Protein AF-A0A7C1E222-F1 (afdb_monomer)

Mean predicted aligned error: 3.86 Å

Secondary structure (DSSP, 8-state):
--HHHHHHHHHHHHHHHHHHTTTTTTPSS----HHHHHHHHHHHHHHHHHH--HHHHHHHHHHHHHHHHHHTB--TTSS--SBTT---HHHHHHSTTTT------SBPPPPTTSPP-TTGGGTB-SEEHHHHHHHHHHHHHHHHHH--HHHHHHHHHHHHHHHHHHEE--TTT---EE-SEE-TTSSSEEE--

Nearest PDB structures (foldseek):
  5gy3-assembly1_A  TM=5.941E-01  e=2.742E-01  Klebsiella pneumoniae
  8wbv-assembly1_A  TM=4.069E-01  e=5.780E-02  Caldicellulosiruptor saccharolyticus DSM 8903
  5noa-assembly1_A  TM=3.032E-01  e=1.126E-01  Bacteroides thetaiotaomicron
  3ren-assembly2_B  TM=6.033E-01  e=2.680E+00  Clostridium perfringens
  3ren-assembly1_A  TM=6.053E-01  e=2.833E+00  Clostridium perfringens

Radius of gyration: 17.74 Å; Cα contacts (8 Å, |Δi|>4): 299; chains: 1; bounding box: 41×38×53 Å

Solvent-accessible surface area (backbone atoms only — not comparable to full-atom values): 10367 Å² total; per-residue (Å²): 131,65,69,64,62,52,50,52,53,52,50,53,54,56,49,50,51,27,46,79,27,20,63,47,71,75,42,98,78,50,66,52,39,43,58,63,49,24,52,48,34,47,50,26,49,53,48,20,74,74,68,69,45,61,68,33,44,54,50,30,5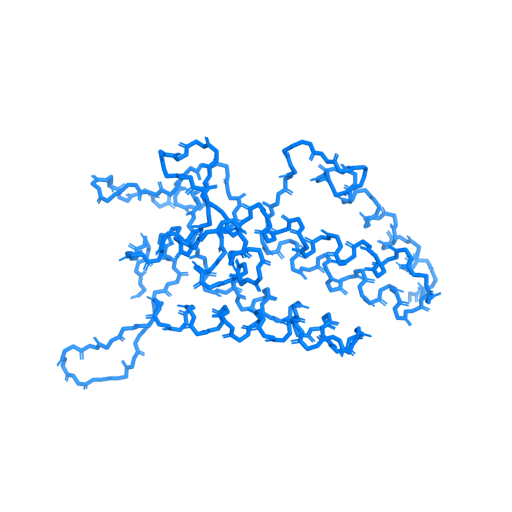3,51,47,51,52,51,44,36,69,52,30,16,27,45,54,96,89,45,98,56,74,57,29,43,57,74,40,53,76,71,56,22,71,76,46,38,23,55,31,29,52,35,40,54,45,88,39,67,52,84,55,92,89,52,80,91,46,82,77,57,55,79,48,28,30,14,25,42,54,72,40,51,54,46,36,30,50,33,28,43,52,48,17,68,74,71,68,43,65,65,36,40,49,43,22,51,37,28,49,52,37,46,52,65,56,36,44,47,73,50,93,86,73,60,75,73,46,57,42,54,28,27,34,57,70,46,83,46,74,74,41,83,114

Foldseek 3Di:
DDPVVVLVVLVVVLVVVCVVQCLVVNDPQGQDFLQVLLVSLVSLLVSCVVPVPCVSLVSSVSSVLVQLVAFQWDHPPDPDGDGLLPDDPVVCSLQSDLQHTKRRAPAEAADPPHDDDPVCNVRYMFDFLVSLLSQLVSLVSSCVSVVDCSSNVNSVSNVVNSCVLFWDDDPVDDDIDGAGGAGSRSPGHRGGD

Sequence (193 aa):
MDTDATTACSRDIMREFAALTGLEPPGT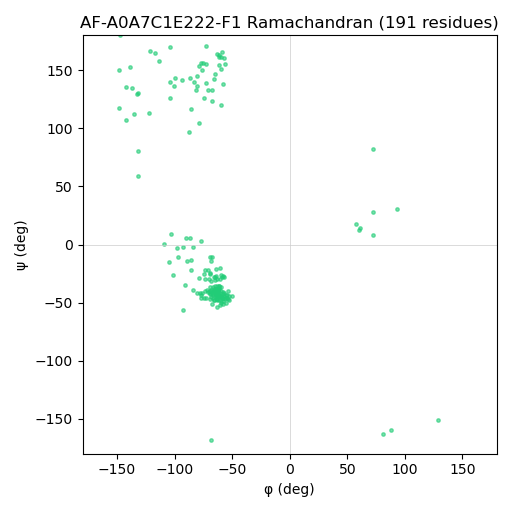RPNRYLWTDAFAVGTYLALFRRTNDRSLLDRALRLVDQVHRTLGRHRDDDPRDGWISGLSEREGALHPTLGGLRIGKRMNERGADEPPDAHEEWNRDGQYYHYLTKWMHALARVAAVTRDPVYLRWAMELAKAAHAAFTYALPSGGGKRMCWKMSIDLSRPLVPS

Structure (mmCIF, N/CA/C/O backbone):
data_AF-A0A7C1E222-F1
#
_entry.id   AF-A0A7C1E222-F1
#
loop_
_atom_site.group_PDB
_atom_site.id
_atom_site.type_symbol
_atom_site.label_atom_id
_atom_site.label_alt_id
_atom_site.label_comp_id
_atom_site.label_asym_id
_atom_site.label_entity_id
_atom_site.label_seq_id
_atom_site.pdbx_PDB_ins_code
_atom_site.Cartn_x
_atom_site.Cartn_y
_atom_site.Cartn_z
_atom_site.occupancy
_atom_site.B_iso_or_equiv
_atom_site.auth_seq_id
_atom_site.auth_comp_id
_atom_site.auth_asym_id
_atom_site.auth_atom_id
_atom_site.pdbx_PDB_model_num
ATOM 1 N N . MET A 1 1 ? 5.950 6.331 32.362 1.00 58.94 1 MET A N 1
ATOM 2 C CA . MET A 1 1 ? 5.152 7.130 31.408 1.00 58.94 1 MET A CA 1
ATOM 3 C C . MET A 1 1 ? 3.698 6.793 31.632 1.00 58.94 1 MET A C 1
ATOM 5 O O . MET A 1 1 ? 3.391 5.615 31.765 1.00 58.94 1 MET A O 1
ATOM 9 N N . ASP A 1 2 ? 2.845 7.805 31.718 1.00 79.12 2 ASP A N 1
ATOM 10 C CA . ASP A 1 2 ? 1.403 7.616 31.836 1.00 79.12 2 ASP A CA 1
ATOM 11 C C . ASP A 1 2 ? 0.838 7.027 30.526 1.00 79.12 2 ASP A C 1
ATOM 13 O O . ASP A 1 2 ? 1.073 7.543 29.424 1.00 79.12 2 ASP A O 1
ATOM 17 N N . THR A 1 3 ? 0.161 5.884 30.647 1.00 77.56 3 THR A N 1
ATOM 18 C CA . THR A 1 3 ? -0.371 5.118 29.509 1.00 77.56 3 THR A CA 1
ATOM 19 C C . THR A 1 3 ? -1.534 5.855 28.846 1.00 77.56 3 THR A C 1
ATOM 21 O O . THR A 1 3 ? -1.696 5.764 27.622 1.00 77.56 3 THR A O 1
ATOM 24 N N . ASP A 1 4 ? -2.283 6.642 29.618 1.00 83.44 4 ASP A N 1
ATOM 25 C CA . ASP A 1 4 ? -3.438 7.388 29.127 1.00 83.44 4 ASP A CA 1
ATOM 26 C C . ASP A 1 4 ? -2.992 8.632 28.357 1.00 83.44 4 ASP A C 1
ATOM 28 O O . ASP A 1 4 ? -3.409 8.823 27.211 1.00 83.44 4 ASP A O 1
ATOM 32 N N . ALA A 1 5 ? -2.033 9.393 28.896 1.00 88.25 5 ALA A N 1
ATOM 33 C CA . ALA A 1 5 ? -1.414 10.520 28.191 1.00 88.25 5 ALA A CA 1
ATOM 34 C C . ALA A 1 5 ? -0.782 10.102 26.847 1.00 88.25 5 ALA A C 1
ATOM 36 O O . ALA A 1 5 ? -0.952 10.771 25.825 1.00 88.25 5 ALA A O 1
ATOM 37 N N . THR A 1 6 ? -0.097 8.952 26.818 1.00 91.75 6 THR A N 1
ATOM 38 C CA . THR A 1 6 ? 0.512 8.410 25.588 1.00 91.75 6 THR A CA 1
ATOM 39 C C . THR A 1 6 ? -0.549 8.022 24.553 1.00 91.75 6 THR A C 1
ATOM 41 O O . THR A 1 6 ? -0.377 8.251 23.351 1.00 91.75 6 THR A O 1
ATOM 44 N N . THR A 1 7 ? -1.659 7.440 25.015 1.00 93.25 7 THR A N 1
ATOM 45 C CA . THR A 1 7 ? -2.780 7.038 24.157 1.00 93.25 7 THR A CA 1
ATOM 46 C C . THR A 1 7 ? -3.487 8.259 23.570 1.00 93.25 7 THR A C 1
ATOM 48 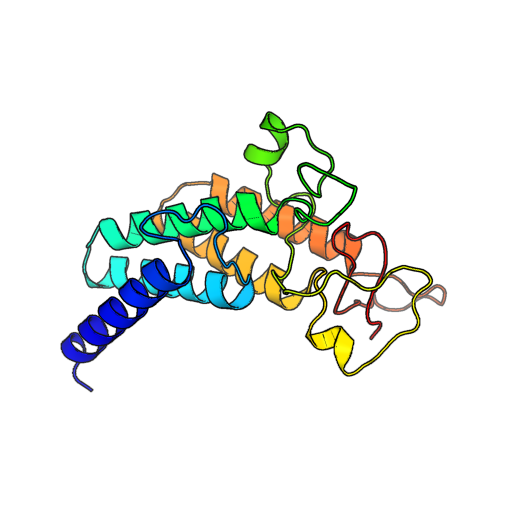O O . THR A 1 7 ? -3.769 8.265 22.372 1.00 93.25 7 THR A O 1
ATOM 51 N N . ALA A 1 8 ? -3.710 9.308 24.365 1.00 93.56 8 ALA A N 1
ATOM 52 C CA . ALA A 1 8 ? -4.282 10.570 23.898 1.00 93.56 8 ALA A CA 1
ATOM 53 C C . ALA A 1 8 ? -3.404 11.234 22.823 1.00 93.56 8 ALA A C 1
ATOM 55 O O . ALA A 1 8 ? -3.872 11.458 21.708 1.00 93.56 8 ALA A O 1
ATOM 56 N N . CYS A 1 9 ? -2.109 11.416 23.101 1.00 96.12 9 CYS A N 1
ATOM 57 C CA . CYS A 1 9 ? -1.161 11.996 22.145 1.00 96.12 9 CYS A CA 1
ATOM 58 C C . CYS A 1 9 ? -1.105 11.203 20.826 1.00 96.12 9 CYS A C 1
ATOM 60 O O . CYS A 1 9 ? -1.189 11.770 19.737 1.00 96.12 9 CYS A O 1
ATOM 62 N N . SER A 1 10 ? -1.067 9.868 20.904 1.00 96.38 10 SER A N 1
ATOM 63 C CA . SER A 1 10 ? -1.090 9.012 19.711 1.00 96.38 10 SER A CA 1
ATOM 64 C C . SER A 1 10 ? -2.375 9.182 18.891 1.00 96.38 10 SER A C 1
ATOM 66 O O . SER A 1 10 ? -2.327 9.157 17.663 1.00 96.38 10 SER A O 1
ATOM 68 N N . ARG A 1 11 ? -3.535 9.363 19.538 1.00 96.69 11 ARG A N 1
ATOM 69 C CA . ARG A 1 11 ? -4.803 9.620 18.835 1.00 96.69 11 ARG A CA 1
ATOM 70 C C . ARG A 1 11 ? -4.788 10.958 18.108 1.00 96.69 11 ARG A C 1
ATOM 72 O O . ARG A 1 11 ? -5.301 11.016 16.992 1.00 96.69 11 ARG A O 1
ATOM 79 N N . ASP A 1 12 ? -4.218 11.995 18.714 1.00 97.06 12 ASP A N 1
ATOM 80 C CA . ASP A 1 12 ? -4.117 13.319 18.096 1.00 97.06 12 ASP A CA 1
ATOM 81 C C . ASP A 1 12 ? -3.209 13.285 16.863 1.00 97.06 12 ASP A C 1
ATOM 83 O O . ASP A 1 12 ? -3.653 13.669 15.780 1.00 97.06 12 ASP A O 1
ATOM 87 N N . ILE A 1 13 ? -2.021 12.679 16.975 1.00 98.19 13 ILE A N 1
ATOM 88 C CA . ILE A 1 13 ? -1.111 12.466 15.835 1.00 98.19 13 ILE A CA 1
ATOM 89 C C . ILE A 1 13 ? -1.819 11.700 14.713 1.00 98.19 13 ILE A C 1
ATOM 91 O O . ILE A 1 13 ? -1.744 12.074 13.544 1.00 98.19 13 ILE A O 1
ATOM 95 N N . MET A 1 14 ? -2.544 10.630 15.046 1.00 98.44 14 MET A N 1
ATOM 96 C CA . MET A 1 14 ? -3.240 9.826 14.040 1.00 98.44 14 MET A CA 1
ATOM 97 C C . MET A 1 14 ? -4.484 10.518 13.458 1.00 98.44 14 MET A C 1
ATOM 99 O O . MET A 1 14 ? -4.915 10.161 12.358 1.00 98.44 14 MET A O 1
ATOM 103 N N . ARG A 1 15 ? -5.075 11.497 14.154 1.00 97.75 15 ARG A N 1
ATOM 104 C CA . ARG A 1 15 ? -6.126 12.370 13.608 1.00 97.75 15 ARG A CA 1
ATOM 105 C C . ARG A 1 15 ? -5.526 13.360 12.612 1.00 97.75 15 ARG A C 1
ATOM 107 O O . ARG A 1 15 ? -6.062 13.509 11.519 1.00 97.75 15 ARG A O 1
ATOM 114 N N . GLU A 1 16 ? -4.407 13.986 12.960 1.00 98.00 16 GLU A N 1
ATOM 115 C CA . GLU A 1 16 ? -3.687 14.904 12.072 1.00 98.00 16 GLU A CA 1
ATOM 116 C C . GLU A 1 16 ? -3.147 14.191 10.834 1.00 98.00 16 GLU A C 1
ATOM 118 O O . GLU A 1 16 ? -3.335 14.678 9.723 1.00 98.00 16 GLU A O 1
ATOM 123 N N . PHE A 1 17 ? -2.577 12.993 10.994 1.00 98.44 17 PHE A N 1
ATOM 124 C CA . PHE A 1 17 ? -2.182 12.139 9.874 1.00 98.44 17 PHE A CA 1
ATOM 125 C C . PHE A 1 17 ? -3.349 11.908 8.907 1.00 98.44 17 PHE A C 1
ATOM 127 O O . PHE A 1 17 ? -3.176 12.051 7.694 1.00 98.44 17 PHE A O 1
ATOM 134 N N . ALA A 1 18 ? -4.540 11.582 9.423 1.00 98.25 18 ALA A N 1
ATOM 135 C CA . ALA A 1 18 ? -5.706 11.336 8.580 1.00 98.25 18 ALA A CA 1
ATOM 136 C C . ALA A 1 18 ? -6.102 12.579 7.769 1.00 98.25 18 ALA A C 1
ATOM 138 O O . ALA A 1 18 ? -6.367 12.466 6.571 1.00 98.25 18 ALA A O 1
ATOM 139 N N . ALA A 1 19 ? -6.083 13.752 8.407 1.00 97.62 19 ALA A N 1
ATOM 140 C CA . ALA A 1 19 ? -6.412 15.022 7.770 1.00 97.62 19 ALA A CA 1
ATOM 141 C C . ALA A 1 19 ? -5.364 15.431 6.722 1.00 97.62 19 ALA A C 1
ATOM 143 O O . ALA A 1 19 ? -5.702 15.681 5.568 1.00 97.62 19 ALA A O 1
ATOM 144 N N . LEU A 1 20 ? -4.079 15.435 7.092 1.00 97.50 20 LEU A N 1
ATOM 145 C CA . LEU A 1 20 ? -2.978 15.895 6.238 1.00 97.50 20 LEU A CA 1
ATOM 146 C C . LEU A 1 20 ? -2.765 15.025 4.998 1.00 97.50 20 LEU A C 1
ATOM 148 O O . LEU A 1 20 ? -2.258 15.498 3.983 1.00 97.50 20 LEU A O 1
ATOM 152 N N . THR A 1 21 ? -3.123 13.746 5.077 1.00 97.75 21 THR A N 1
ATOM 153 C CA . THR A 1 21 ? -2.921 12.802 3.973 1.00 97.75 21 THR A CA 1
ATOM 154 C C . THR A 1 21 ? -4.178 12.592 3.123 1.00 97.75 21 THR A C 1
ATOM 156 O O . THR A 1 21 ? -4.123 11.887 2.115 1.00 97.75 21 THR A O 1
ATOM 159 N N . GLY A 1 22 ? -5.305 13.214 3.487 1.00 97.69 22 GLY A N 1
ATOM 160 C CA . GLY A 1 22 ? -6.577 13.063 2.776 1.00 97.69 22 GLY A CA 1
ATOM 161 C C . GLY A 1 22 ? -7.241 11.700 2.991 1.00 97.69 22 GLY A C 1
ATOM 162 O O . GLY A 1 22 ? -7.946 11.210 2.107 1.00 97.69 22 GLY A O 1
ATOM 163 N N . LEU A 1 23 ? -6.993 11.056 4.135 1.00 97.81 23 LEU A N 1
ATOM 164 C CA . LEU A 1 23 ? -7.737 9.867 4.558 1.00 97.81 23 LEU A CA 1
ATOM 165 C C . LEU A 1 23 ? -9.118 10.258 5.104 1.00 97.81 23 LEU A C 1
ATOM 167 O O . LEU A 1 23 ? -10.111 9.596 4.804 1.00 97.81 23 LEU A O 1
ATOM 171 N N . GLU A 1 24 ? -9.181 11.318 5.917 1.00 95.56 24 GLU A N 1
ATOM 172 C CA . GLU A 1 24 ? -10.427 11.821 6.497 1.00 95.56 24 GLU A CA 1
ATOM 173 C C . GLU A 1 24 ? -10.384 13.354 6.705 1.00 95.56 24 GLU A C 1
ATOM 175 O O . GLU A 1 24 ? -9.567 13.821 7.501 1.00 95.56 24 GLU A O 1
ATOM 180 N N . PRO A 1 25 ? -11.265 14.133 6.040 1.00 93.88 25 PRO A N 1
ATOM 181 C CA . PRO A 1 25 ? -12.176 13.690 4.980 1.00 93.88 25 PRO A CA 1
ATOM 182 C C . PRO A 1 25 ? -11.403 13.138 3.761 1.00 93.88 25 PRO A C 1
ATOM 184 O O . PRO A 1 25 ? -10.242 13.503 3.564 1.00 93.88 25 PRO A O 1
ATOM 187 N N . PRO A 1 26 ? -12.009 12.249 2.948 1.00 90.00 26 PRO A N 1
ATOM 188 C CA . PRO A 1 26 ? -11.349 11.707 1.763 1.00 90.00 26 PRO A CA 1
ATOM 189 C C . PRO A 1 26 ? -10.956 12.817 0.780 1.00 90.00 26 PRO A C 1
ATOM 191 O O . PRO A 1 26 ? -11.809 13.558 0.292 1.00 90.00 26 PRO A O 1
ATOM 194 N N . GLY A 1 27 ? -9.660 12.932 0.492 1.00 88.50 27 GLY A N 1
ATOM 195 C CA . GLY A 1 27 ? -9.140 13.855 -0.515 1.00 88.50 27 GLY A CA 1
ATOM 196 C C . GLY A 1 27 ? -9.319 13.315 -1.936 1.00 88.50 27 GLY A C 1
ATOM 197 O O . GLY A 1 27 ? -9.331 12.104 -2.147 1.00 88.50 27 GLY A O 1
ATOM 198 N N . THR A 1 28 ? -9.398 14.207 -2.927 1.00 85.31 28 THR A N 1
ATOM 199 C CA . THR A 1 28 ? -9.465 13.832 -4.355 1.00 85.31 28 THR A CA 1
ATOM 200 C C . THR A 1 28 ? -8.160 13.220 -4.866 1.00 85.31 28 THR A C 1
ATOM 202 O O . THR A 1 28 ? -8.184 12.356 -5.735 1.00 85.31 28 THR A O 1
ATOM 205 N N . ARG A 1 29 ? -7.022 13.649 -4.307 1.00 88.25 29 ARG A N 1
ATOM 206 C CA . ARG A 1 29 ? -5.679 13.108 -4.560 1.00 88.25 29 ARG A CA 1
ATOM 207 C C . ARG A 1 29 ? -4.974 12.852 -3.224 1.00 88.25 29 ARG A C 1
ATOM 209 O O . ARG A 1 29 ? -4.228 13.717 -2.759 1.00 88.25 29 ARG A O 1
ATOM 216 N N . PRO A 1 30 ? -5.260 11.727 -2.546 1.00 94.44 30 PRO A N 1
ATOM 217 C CA . PRO A 1 30 ? -4.675 11.441 -1.243 1.00 94.44 30 PRO A CA 1
ATOM 218 C C . PRO A 1 30 ? -3.163 11.226 -1.350 1.00 94.44 30 PRO A C 1
ATOM 220 O O . PRO A 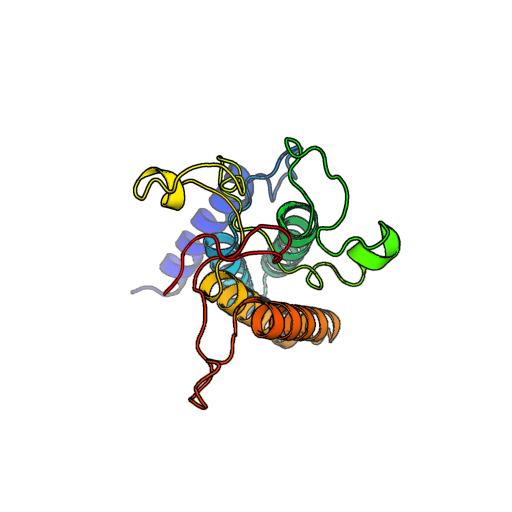1 30 ? -2.667 10.613 -2.295 1.00 94.44 30 PRO A O 1
ATOM 223 N N . ASN A 1 31 ? -2.423 11.702 -0.350 1.00 95.75 31 ASN A N 1
ATOM 224 C CA . ASN A 1 31 ? -0.977 11.521 -0.287 1.00 95.75 31 ASN A CA 1
ATOM 225 C C . ASN A 1 31 ? -0.659 10.191 0.403 1.00 95.75 31 ASN A C 1
ATOM 227 O O . ASN A 1 31 ? -0.658 10.113 1.633 1.00 95.75 31 ASN A O 1
ATOM 231 N N . ARG A 1 32 ? -0.422 9.148 -0.396 1.00 98.00 32 ARG A N 1
ATOM 232 C CA . ARG A 1 32 ? -0.078 7.805 0.080 1.00 98.00 32 ARG A CA 1
ATOM 233 C C . ARG A 1 32 ? 1.418 7.553 -0.029 1.00 98.00 32 ARG A C 1
ATOM 235 O O . ARG A 1 32 ? 2.031 7.851 -1.0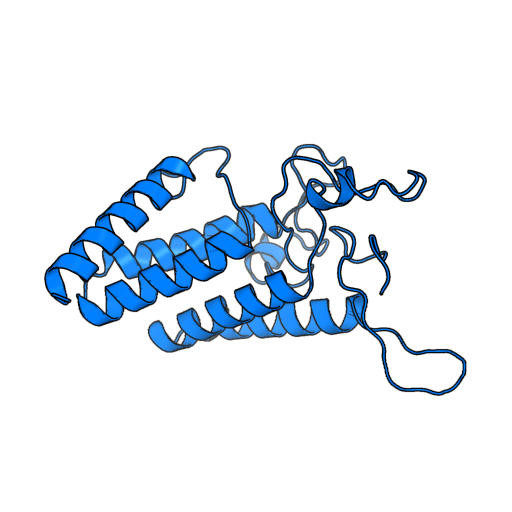49 1.00 98.00 32 ARG A O 1
ATOM 242 N N . TYR A 1 33 ? 1.981 6.958 1.014 1.00 98.31 33 TYR A N 1
ATOM 243 C CA . TYR A 1 33 ? 3.376 6.547 1.075 1.00 98.31 33 TYR A CA 1
ATOM 244 C C . TYR A 1 33 ? 3.466 5.219 1.820 1.00 98.31 33 TYR A C 1
ATOM 246 O O . TYR A 1 33 ? 3.322 5.172 3.046 1.00 98.31 33 TYR A O 1
ATOM 254 N N . LEU A 1 34 ? 3.729 4.139 1.078 1.00 98.69 34 LEU A N 1
ATOM 255 C CA . LEU A 1 34 ? 3.451 2.766 1.514 1.00 98.69 34 LEU A CA 1
ATOM 256 C C . LEU A 1 34 ? 4.065 2.411 2.877 1.00 98.69 34 LEU A C 1
ATOM 258 O O . LEU A 1 34 ? 3.431 1.754 3.701 1.00 98.69 34 LEU A O 1
ATOM 262 N N . TRP A 1 35 ? 5.295 2.866 3.134 1.00 98.25 35 TRP A N 1
ATOM 263 C CA . TRP A 1 35 ? 5.977 2.628 4.406 1.00 98.25 35 TRP A CA 1
ATOM 264 C C . TRP A 1 35 ? 5.250 3.281 5.578 1.00 98.25 35 TRP A C 1
ATOM 266 O O . TRP A 1 35 ? 4.904 2.600 6.542 1.00 98.25 35 TRP A O 1
ATOM 276 N N . THR A 1 36 ? 4.981 4.584 5.483 1.00 98.25 36 THR A N 1
ATOM 277 C CA . THR A 1 36 ? 4.289 5.347 6.529 1.00 98.25 36 THR A CA 1
ATOM 278 C C . THR A 1 36 ? 2.875 4.815 6.733 1.00 98.25 36 THR A C 1
ATOM 280 O O . THR A 1 36 ? 2.460 4.612 7.874 1.00 98.25 36 THR A O 1
ATOM 283 N N . ASP A 1 37 ? 2.172 4.497 5.645 1.00 98.81 37 ASP A N 1
ATOM 284 C CA . ASP A 1 37 ? 0.820 3.945 5.698 1.00 98.81 37 ASP A CA 1
ATOM 285 C C . ASP A 1 37 ? 0.784 2.589 6.417 1.00 98.81 37 ASP A C 1
ATOM 287 O O . ASP A 1 37 ? -0.113 2.333 7.221 1.00 98.81 37 ASP A O 1
ATOM 291 N N . ALA A 1 38 ? 1.786 1.728 6.207 1.00 98.88 38 ALA A N 1
ATOM 292 C CA . ALA A 1 38 ? 1.868 0.442 6.895 1.00 98.88 38 ALA A CA 1
ATOM 293 C C . ALA A 1 38 ? 2.002 0.601 8.421 1.00 98.88 38 ALA A C 1
ATOM 295 O O . ALA A 1 38 ? 1.401 -0.159 9.189 1.00 98.88 38 ALA A O 1
ATOM 296 N N . PHE A 1 39 ? 2.782 1.588 8.880 1.00 98.75 39 PHE A N 1
ATOM 297 C CA . PHE A 1 39 ? 2.863 1.920 10.305 1.00 98.75 39 PHE A CA 1
ATOM 298 C C . PHE A 1 39 ? 1.561 2.534 10.813 1.00 98.75 39 PHE A C 1
ATOM 300 O O . PHE A 1 39 ? 1.091 2.128 11.873 1.00 98.75 39 PHE A O 1
ATOM 307 N N . ALA A 1 40 ? 0.945 3.438 10.051 1.00 98.81 40 ALA A N 1
ATOM 308 C CA . ALA A 1 40 ? -0.328 4.061 10.399 1.00 98.81 40 ALA A CA 1
ATOM 309 C C . ALA A 1 40 ? -1.446 3.026 10.614 1.00 98.81 40 ALA A C 1
ATOM 311 O O . ALA A 1 40 ? -2.128 3.078 11.639 1.00 98.81 40 ALA A O 1
ATOM 312 N N . VAL A 1 41 ? -1.583 2.032 9.724 1.00 98.94 41 VAL A N 1
ATOM 313 C CA . VAL A 1 41 ? -2.510 0.898 9.911 1.00 98.94 41 VAL A CA 1
ATOM 314 C C . VAL A 1 41 ? -2.229 0.187 11.236 1.00 98.94 41 VAL A C 1
ATOM 316 O O . VAL A 1 41 ? -3.138 -0.013 12.041 1.00 98.94 41 VAL A O 1
ATOM 319 N N . GLY A 1 42 ? -0.965 -0.159 11.501 1.00 98.69 42 GLY A N 1
ATOM 320 C CA . GLY A 1 42 ? -0.568 -0.804 12.754 1.00 98.69 42 GLY A CA 1
ATOM 321 C C . GLY A 1 42 ? -0.931 0.021 13.994 1.00 98.69 42 GLY A C 1
ATOM 322 O O . GLY A 1 42 ? -1.453 -0.533 14.965 1.00 98.69 42 GLY A O 1
ATOM 323 N N . THR A 1 43 ? -0.709 1.335 13.947 1.00 98.69 43 THR A N 1
ATOM 324 C CA . THR A 1 43 ? -1.022 2.265 15.038 1.00 98.69 43 THR A CA 1
ATOM 325 C C . THR A 1 43 ? -2.525 2.374 15.274 1.00 98.69 43 THR A C 1
ATOM 327 O O . THR A 1 43 ? -2.960 2.252 16.419 1.00 98.69 43 THR A O 1
ATOM 330 N N . TYR A 1 44 ? -3.340 2.516 14.225 1.00 98.81 44 TYR A N 1
ATOM 331 C CA . TYR A 1 44 ? -4.800 2.526 14.361 1.00 98.81 44 TYR A CA 1
ATOM 332 C C . TYR A 1 44 ? -5.328 1.236 14.998 1.00 98.81 44 TYR A C 1
ATOM 334 O O . TYR A 1 44 ? -6.119 1.296 15.939 1.00 98.81 44 TYR A O 1
ATOM 342 N N . LEU A 1 45 ? -4.848 0.070 14.550 1.00 98.75 45 LEU A N 1
ATOM 343 C CA . LEU A 1 45 ? -5.238 -1.219 15.129 1.00 98.75 45 LEU A CA 1
ATOM 344 C C . LEU A 1 45 ? -4.805 -1.351 16.597 1.00 98.75 45 LEU A C 1
ATOM 346 O O . LEU A 1 45 ? -5.537 -1.913 17.412 1.00 98.75 45 LEU A O 1
ATOM 350 N N . ALA A 1 46 ? -3.617 -0.853 16.947 1.00 98.00 46 ALA A N 1
ATOM 351 C CA . ALA A 1 46 ? -3.128 -0.869 18.321 1.00 98.00 46 ALA A CA 1
ATOM 352 C C . ALA A 1 46 ? -3.966 0.038 19.234 1.00 98.00 46 ALA A C 1
ATOM 354 O O . ALA A 1 46 ? -4.324 -0.382 20.334 1.00 98.00 46 ALA A O 1
ATOM 355 N N . LEU A 1 47 ? -4.316 1.242 18.771 1.00 98.12 47 LEU A N 1
ATOM 356 C CA . LEU A 1 47 ? -5.192 2.154 19.503 1.00 98.12 47 LEU A CA 1
ATOM 357 C C . LEU A 1 47 ? -6.598 1.560 19.654 1.00 98.12 47 LEU A C 1
ATOM 359 O O . LEU A 1 47 ? -7.105 1.532 20.770 1.00 98.12 47 LEU A O 1
ATOM 363 N N . PHE A 1 48 ? -7.173 0.987 18.589 1.00 98.38 48 PHE A N 1
ATOM 364 C CA . PHE A 1 48 ? -8.466 0.295 18.648 1.00 98.38 48 PHE A CA 1
ATOM 365 C C . PHE A 1 48 ? -8.474 -0.795 19.726 1.00 98.38 48 PHE A C 1
ATOM 367 O O . PHE A 1 48 ? -9.387 -0.853 20.541 1.00 98.38 48 PHE A O 1
ATOM 374 N N . ARG A 1 49 ? -7.431 -1.629 19.793 1.00 96.75 49 ARG A N 1
ATOM 375 C CA . ARG A 1 49 ? -7.332 -2.680 20.819 1.00 96.75 49 ARG A CA 1
ATOM 376 C C . ARG A 1 49 ? -7.235 -2.146 22.248 1.00 96.75 49 ARG A C 1
ATOM 378 O O . ARG A 1 49 ? -7.592 -2.873 23.167 1.00 96.75 49 ARG A O 1
ATOM 385 N N . ARG A 1 50 ? -6.708 -0.934 22.440 1.00 95.94 50 ARG A N 1
ATOM 386 C CA . ARG A 1 50 ? -6.567 -0.305 23.762 1.00 95.94 50 ARG A CA 1
ATOM 387 C C . ARG A 1 50 ? -7.841 0.400 24.208 1.00 95.94 50 ARG A C 1
ATOM 389 O O . ARG A 1 50 ? -8.169 0.349 25.383 1.00 95.94 50 ARG A O 1
ATOM 396 N N . THR A 1 51 ? -8.535 1.065 23.288 1.00 95.94 51 THR A N 1
ATOM 397 C CA . THR A 1 51 ? -9.669 1.943 23.615 1.00 95.94 51 THR A CA 1
ATOM 398 C C . THR A 1 51 ? -11.028 1.339 23.280 1.00 95.94 51 THR A C 1
ATOM 400 O O . THR A 1 51 ? -12.045 1.863 23.719 1.00 95.94 51 THR A O 1
ATOM 403 N N . ASN A 1 52 ? -11.058 0.276 22.472 1.00 96.25 52 ASN A N 1
ATOM 404 C CA . ASN A 1 52 ? -12.257 -0.295 21.854 1.00 96.25 52 ASN A CA 1
ATOM 405 C C . ASN A 1 52 ? -13.057 0.704 20.985 1.00 96.25 52 ASN A C 1
ATOM 407 O O . ASN A 1 52 ? -14.217 0.466 20.653 1.00 96.25 52 ASN A O 1
ATOM 411 N N . ASP A 1 53 ? -12.437 1.820 20.586 1.00 97.38 53 ASP A N 1
ATOM 412 C CA . ASP A 1 53 ? -13.058 2.849 19.749 1.00 97.38 53 ASP A CA 1
ATOM 413 C C . ASP A 1 53 ? -13.062 2.405 18.279 1.00 97.38 53 ASP A C 1
ATOM 415 O O . ASP A 1 53 ? -12.036 2.425 17.591 1.00 97.38 53 ASP A O 1
ATOM 419 N N . ARG A 1 54 ? -14.239 1.988 17.801 1.00 97.81 54 ARG A N 1
ATOM 420 C CA . ARG A 1 54 ? -14.451 1.450 16.448 1.00 97.81 54 ARG A CA 1
ATOM 421 C C . ARG A 1 54 ? -14.040 2.410 15.332 1.00 97.81 54 ARG A C 1
ATOM 423 O O . ARG A 1 54 ? -13.591 1.931 14.296 1.00 97.81 54 ARG A O 1
ATOM 430 N N . SER A 1 55 ? -14.076 3.725 15.559 1.00 97.62 55 SER A N 1
ATOM 431 C CA . SER A 1 55 ? -13.659 4.706 14.547 1.00 97.62 55 SER A CA 1
ATOM 432 C C . SER A 1 55 ? -12.193 4.534 14.124 1.00 97.62 55 SER A C 1
ATOM 434 O O . SER A 1 55 ? -11.831 4.797 12.977 1.00 97.62 55 SER A O 1
ATOM 436 N N . LEU A 1 56 ? -11.339 4.035 15.024 1.00 98.50 56 LEU A N 1
ATOM 437 C CA . LEU A 1 56 ? -9.935 3.743 14.731 1.00 98.50 56 LEU A CA 1
ATOM 438 C C . LEU A 1 56 ? -9.790 2.518 13.827 1.00 98.50 56 LEU A C 1
ATOM 440 O O . LEU A 1 56 ? -8.951 2.522 12.928 1.00 98.50 56 LEU A O 1
ATOM 444 N N . LEU A 1 57 ? -10.614 1.487 14.039 1.00 98.69 57 LEU A N 1
ATOM 445 C CA . LEU A 1 57 ? -10.652 0.338 13.140 1.00 98.69 57 LEU A CA 1
ATOM 446 C C . LEU A 1 57 ? -11.118 0.781 11.753 1.00 98.69 57 LEU A C 1
ATOM 448 O O . LEU A 1 57 ? -10.437 0.491 10.774 1.00 98.69 57 LEU A O 1
ATOM 452 N N . ASP A 1 58 ? -12.202 1.552 11.674 1.00 98.50 58 ASP A N 1
ATOM 453 C CA . ASP A 1 58 ? -12.738 2.045 10.402 1.00 98.50 58 ASP A CA 1
ATOM 454 C C . ASP A 1 58 ? -11.700 2.870 9.630 1.00 98.50 58 ASP A C 1
ATOM 456 O O . ASP A 1 58 ? -11.542 2.692 8.423 1.00 98.50 58 ASP A O 1
ATOM 460 N N . ARG A 1 59 ? -10.923 3.719 10.318 1.00 98.62 59 ARG A N 1
ATOM 461 C CA . ARG A 1 59 ? -9.799 4.455 9.714 1.00 98.62 59 ARG A CA 1
ATOM 462 C C . ARG A 1 59 ? -8.710 3.533 9.176 1.00 98.62 59 ARG A C 1
ATOM 464 O O . ARG A 1 59 ? -8.215 3.780 8.080 1.00 98.62 59 ARG A O 1
ATOM 471 N N . ALA A 1 60 ? -8.356 2.469 9.900 1.00 98.81 60 ALA A N 1
ATOM 472 C CA . ALA A 1 60 ? -7.391 1.485 9.410 1.00 98.81 60 ALA A CA 1
ATOM 473 C C . ALA A 1 60 ? -7.882 0.815 8.118 1.00 98.81 60 ALA A C 1
ATOM 475 O O . ALA A 1 60 ? -7.115 0.692 7.165 1.00 98.81 60 ALA A O 1
ATOM 476 N N . LEU A 1 61 ? -9.159 0.419 8.065 1.00 98.88 61 LEU A N 1
ATOM 477 C CA . LEU A 1 61 ? -9.734 -0.248 6.893 1.00 98.88 61 LEU A CA 1
ATOM 478 C C . LEU A 1 61 ? -9.855 0.704 5.697 1.00 98.88 61 LEU A C 1
ATOM 480 O O . LEU A 1 61 ? -9.494 0.327 4.583 1.00 98.88 61 LEU A O 1
ATOM 484 N N . ARG A 1 62 ? -10.275 1.956 5.925 1.00 98.62 62 ARG A N 1
ATOM 485 C CA . ARG A 1 62 ? -10.283 2.999 4.885 1.00 98.62 62 ARG A CA 1
ATOM 486 C C . ARG A 1 62 ? -8.881 3.290 4.359 1.00 98.62 62 ARG A C 1
ATOM 488 O O . ARG A 1 62 ? -8.723 3.495 3.162 1.00 98.62 62 ARG A O 1
ATOM 495 N N . LEU A 1 63 ? -7.866 3.293 5.226 1.00 98.88 63 LEU A N 1
ATOM 496 C CA . LEU A 1 63 ? -6.484 3.504 4.800 1.00 98.88 63 LEU A CA 1
ATOM 497 C C . LEU A 1 63 ? -5.992 2.356 3.918 1.00 98.88 63 LEU A C 1
ATOM 499 O O . LEU A 1 63 ? -5.338 2.617 2.915 1.00 98.88 63 LEU A O 1
ATOM 503 N N . VAL A 1 64 ? -6.335 1.106 4.246 1.00 98.88 64 VAL A N 1
ATOM 504 C CA . VAL A 1 64 ? -6.024 -0.048 3.387 1.00 98.88 64 VAL A CA 1
ATOM 505 C C . VAL A 1 64 ? -6.672 0.102 2.010 1.00 98.88 64 VAL A C 1
ATOM 507 O O . VAL A 1 64 ? -5.967 0.015 1.008 1.00 98.88 64 VAL A O 1
ATOM 510 N N . ASP A 1 65 ? -7.974 0.396 1.960 1.00 98.56 65 ASP A N 1
ATOM 511 C CA . ASP A 1 65 ? -8.708 0.601 0.703 1.00 98.56 65 ASP A CA 1
ATOM 512 C C . ASP A 1 65 ? -8.119 1.756 -0.127 1.00 98.56 65 ASP A C 1
ATOM 514 O O . ASP A 1 65 ? -7.873 1.607 -1.325 1.00 98.56 65 ASP A O 1
ATOM 518 N N . GLN A 1 66 ? -7.805 2.888 0.512 1.00 98.44 66 GLN A N 1
ATOM 519 C CA . GLN A 1 66 ? -7.202 4.037 -0.162 1.00 98.44 66 GLN A CA 1
ATOM 520 C C . GLN A 1 66 ? -5.784 3.725 -0.667 1.00 98.44 66 GLN A C 1
ATOM 522 O O . GLN A 1 66 ? -5.458 4.077 -1.797 1.00 98.44 66 GLN A O 1
ATOM 527 N N . VAL A 1 67 ? -4.948 3.020 0.107 1.00 98.81 67 VAL A N 1
ATOM 528 C CA . VAL A 1 67 ? -3.627 2.562 -0.361 1.00 98.81 67 VAL A CA 1
ATOM 529 C C . VAL A 1 67 ? -3.762 1.655 -1.575 1.00 98.81 67 VAL A C 1
ATOM 531 O O . VAL A 1 67 ? -3.030 1.836 -2.541 1.00 98.81 67 VAL A O 1
ATOM 534 N N . HIS A 1 68 ? -4.692 0.704 -1.565 1.00 98.75 68 HIS A N 1
ATOM 535 C CA . HIS A 1 68 ? -4.906 -0.201 -2.693 1.00 98.75 68 HIS A CA 1
ATOM 536 C C . HIS A 1 68 ? -5.362 0.540 -3.948 1.00 98.75 68 HIS A C 1
ATOM 538 O O . HIS A 1 68 ? -4.771 0.355 -5.009 1.00 98.75 68 HIS A O 1
ATOM 544 N N . ARG A 1 69 ? -6.340 1.442 -3.826 1.00 97.38 69 ARG A N 1
ATOM 545 C CA . ARG A 1 69 ? -6.837 2.238 -4.958 1.00 97.38 69 ARG A CA 1
ATOM 546 C C . ARG A 1 69 ? -5.839 3.268 -5.472 1.00 97.38 69 ARG A C 1
ATOM 548 O O . ARG A 1 69 ? -5.930 3.642 -6.631 1.00 97.38 69 ARG A O 1
ATOM 555 N N . THR A 1 70 ? -4.905 3.738 -4.651 1.00 97.44 70 THR A N 1
ATOM 556 C CA . THR A 1 70 ? -3.884 4.699 -5.092 1.00 97.44 70 THR A CA 1
ATOM 557 C C . THR A 1 70 ? -2.616 3.989 -5.563 1.00 97.44 70 THR A C 1
ATOM 559 O O . THR A 1 70 ? -2.181 4.180 -6.694 1.00 97.44 70 THR A O 1
ATOM 562 N N . LEU A 1 71 ? -2.007 3.160 -4.717 1.00 98.62 71 LEU A N 1
ATOM 563 C CA . LEU A 1 71 ? -0.684 2.571 -4.949 1.00 98.62 71 LEU A CA 1
ATOM 564 C C . LEU A 1 71 ? -0.723 1.232 -5.700 1.00 98.62 71 LEU A C 1
ATOM 566 O O . LEU A 1 71 ? 0.318 0.809 -6.191 1.00 98.62 71 LEU A O 1
ATOM 570 N N . GLY A 1 72 ? -1.884 0.580 -5.828 1.00 98.38 72 GLY A N 1
ATOM 571 C CA . GLY A 1 72 ? -2.068 -0.604 -6.687 1.00 98.38 72 GLY A CA 1
ATOM 572 C C . GLY A 1 72 ? -2.344 -0.274 -8.158 1.00 98.38 72 GLY A C 1
ATOM 573 O O . GLY A 1 72 ? -2.468 -1.176 -8.987 1.00 98.38 72 GLY A O 1
ATOM 574 N N . ARG A 1 73 ? -2.434 1.016 -8.492 1.00 97.81 73 ARG A N 1
ATOM 575 C CA . ARG A 1 73 ? -2.736 1.525 -9.834 1.00 97.81 73 ARG A CA 1
ATOM 576 C C . ARG A 1 73 ? -1.553 2.264 -10.431 1.00 97.81 73 ARG A C 1
ATOM 578 O O . ARG A 1 73 ? -0.688 2.740 -9.689 1.00 97.81 73 ARG A O 1
ATOM 585 N N . HIS A 1 74 ? -1.526 2.365 -11.756 1.00 96.75 74 HIS A N 1
ATOM 586 C CA . HIS A 1 74 ? -0.593 3.251 -12.442 1.00 96.75 74 HIS A CA 1
ATOM 587 C C . HIS A 1 74 ? -0.767 4.701 -11.967 1.00 96.75 74 HIS A C 1
ATOM 589 O O . HIS A 1 74 ? -1.747 5.055 -11.309 1.00 96.75 74 HIS A O 1
ATOM 595 N N . ARG A 1 75 ? 0.255 5.524 -12.201 1.00 94.75 75 ARG A N 1
ATOM 596 C CA . ARG A 1 75 ? 0.232 6.928 -11.789 1.00 94.75 75 ARG A CA 1
ATOM 597 C C . ARG A 1 75 ? -0.644 7.733 -12.746 1.00 94.75 75 ARG A C 1
ATOM 599 O O . ARG A 1 75 ? -0.654 7.447 -13.934 1.00 94.75 75 ARG A O 1
ATOM 606 N N . ASP A 1 76 ? -1.262 8.799 -12.245 1.00 90.56 76 ASP A N 1
ATOM 607 C CA . ASP A 1 76 ? -2.048 9.736 -13.064 1.00 90.56 76 ASP A CA 1
ATOM 608 C C . ASP A 1 76 ? -1.223 10.423 -14.176 1.00 90.56 76 ASP A C 1
ATOM 610 O O . ASP A 1 76 ? -1.793 10.972 -15.115 1.00 90.56 76 ASP A O 1
ATOM 614 N N . ASP A 1 77 ? 0.109 10.454 -14.044 1.00 90.12 77 ASP A N 1
ATOM 615 C CA . ASP A 1 77 ? 1.063 11.012 -15.011 1.00 90.12 77 ASP A CA 1
ATOM 616 C C . ASP A 1 77 ? 1.805 9.936 -15.835 1.00 90.12 77 ASP A C 1
ATOM 618 O O . ASP A 1 77 ? 2.745 10.263 -16.560 1.00 90.12 77 ASP A O 1
ATOM 622 N N . ASP A 1 78 ? 1.402 8.662 -15.740 1.00 89.44 78 ASP A N 1
ATOM 623 C CA . ASP A 1 78 ? 1.886 7.569 -16.595 1.00 89.44 78 ASP A CA 1
ATOM 624 C C . ASP A 1 78 ? 0.930 7.396 -17.796 1.00 89.44 78 ASP A C 1
ATOM 626 O O . ASP A 1 78 ? -0.283 7.524 -17.636 1.00 89.44 78 ASP A O 1
ATOM 630 N N . PRO A 1 79 ? 1.426 7.109 -19.016 1.00 89.75 79 PRO A N 1
ATOM 631 C CA . PRO A 1 79 ? 0.555 6.814 -20.159 1.00 89.75 79 PRO A CA 1
ATOM 632 C C . PRO A 1 79 ? -0.278 5.534 -19.982 1.00 89.75 79 PRO A C 1
ATOM 634 O O . PRO A 1 79 ? -1.276 5.357 -20.681 1.00 89.75 79 PRO A O 1
ATOM 637 N N . ARG A 1 80 ? 0.134 4.619 -19.095 1.00 92.38 80 ARG A N 1
ATOM 638 C CA . ARG A 1 80 ? -0.644 3.437 -18.710 1.00 92.38 80 ARG A CA 1
ATOM 639 C C . ARG A 1 80 ? -1.650 3.827 -17.636 1.00 92.38 80 ARG A C 1
ATOM 641 O O . ARG A 1 80 ? -1.315 4.537 -16.696 1.00 92.38 80 ARG A O 1
ATOM 648 N N . ASP A 1 81 ? -2.852 3.279 -17.737 1.00 94.12 81 ASP A N 1
ATOM 649 C CA . ASP A 1 81 ? -3.933 3.491 -16.775 1.00 94.12 81 ASP A CA 1
ATOM 650 C C . ASP A 1 81 ? -4.398 2.151 -16.178 1.00 94.12 81 ASP A C 1
ATOM 652 O O . ASP A 1 81 ? -4.058 1.073 -16.670 1.00 94.12 81 ASP A O 1
ATOM 656 N N . GLY A 1 82 ? -5.176 2.215 -15.102 1.00 96.69 82 GLY A N 1
ATOM 657 C CA . GLY A 1 82 ? -5.761 1.059 -14.439 1.00 96.69 82 GLY A CA 1
ATOM 658 C C . GLY A 1 82 ? -4.861 0.445 -13.370 1.00 96.69 82 GLY A C 1
ATOM 659 O O . GLY A 1 82 ? -3.964 1.081 -12.807 1.00 96.69 82 GLY A O 1
ATOM 660 N N . TRP A 1 83 ? -5.147 -0.812 -13.041 1.00 98.44 83 TRP A N 1
ATOM 661 C CA . TRP A 1 83 ? -4.385 -1.588 -12.067 1.00 98.44 83 TRP A CA 1
ATOM 662 C C . TRP A 1 83 ? -3.024 -1.994 -12.632 1.00 98.44 83 TRP A C 1
ATOM 664 O O . TRP A 1 83 ? -2.936 -2.456 -13.764 1.00 98.44 83 TRP A O 1
ATOM 674 N N . ILE A 1 84 ? -1.974 -1.921 -11.811 1.00 97.94 84 ILE A N 1
ATOM 675 C CA . ILE A 1 84 ? -0.600 -2.312 -12.195 1.00 97.94 84 ILE A CA 1
ATOM 676 C C . ILE A 1 84 ? -0.529 -3.781 -12.628 1.00 97.94 84 ILE A C 1
ATOM 678 O O . ILE A 1 84 ? 0.314 -4.168 -13.430 1.00 97.94 84 ILE A O 1
ATOM 682 N N . SER A 1 85 ? -1.431 -4.612 -12.104 1.00 97.94 85 SER A N 1
ATOM 683 C CA . SER A 1 85 ? -1.574 -6.017 -12.490 1.00 97.94 85 SER A CA 1
ATOM 684 C C . SER A 1 85 ? -2.079 -6.223 -13.923 1.00 97.94 85 SER A C 1
ATOM 686 O O . SER A 1 85 ? -2.102 -7.362 -14.384 1.00 97.94 85 SER A O 1
ATOM 688 N N . GLY A 1 86 ? -2.536 -5.168 -14.606 1.00 97.56 86 GLY A N 1
ATOM 689 C CA . GLY A 1 86 ? -3.207 -5.251 -15.905 1.00 97.56 86 GLY A CA 1
ATOM 690 C C . GLY A 1 86 ? -4.629 -5.823 -15.839 1.00 97.56 86 GLY A C 1
ATOM 691 O O . GLY A 1 86 ? -5.224 -6.102 -16.877 1.00 97.56 86 GLY A O 1
ATOM 692 N N . LEU A 1 87 ? -5.178 -6.025 -14.636 1.00 98.19 87 LEU A N 1
ATOM 693 C CA . LEU A 1 87 ? -6.534 -6.540 -14.444 1.00 98.19 87 LEU A CA 1
ATOM 694 C C . LEU A 1 87 ? -7.601 -5.482 -14.739 1.00 98.19 87 LEU A C 1
ATOM 696 O O . LEU A 1 87 ? -7.372 -4.280 -14.594 1.00 98.19 87 LEU A O 1
ATOM 700 N N . SER A 1 88 ? -8.807 -5.951 -15.075 1.00 98.12 88 SER A N 1
ATOM 701 C CA . SER A 1 88 ? -9.982 -5.084 -15.197 1.00 98.12 88 SER A CA 1
ATOM 702 C C . SER A 1 88 ? -10.301 -4.371 -13.878 1.00 98.12 88 SER A C 1
ATOM 704 O O . SER A 1 88 ? -9.911 -4.828 -12.804 1.00 98.12 88 SER A O 1
ATOM 706 N N . GLU A 1 89 ? -11.082 -3.287 -13.925 1.00 97.69 89 GLU A N 1
ATOM 707 C CA . GLU A 1 89 ? -11.492 -2.546 -12.720 1.00 97.69 89 GLU A CA 1
ATOM 708 C C . GLU A 1 89 ? -12.068 -3.442 -11.623 1.00 97.69 89 GLU A C 1
ATOM 710 O O . GLU A 1 89 ? -11.708 -3.323 -10.451 1.00 97.69 89 GLU A O 1
ATOM 715 N N . ARG A 1 90 ? -12.943 -4.371 -12.019 1.00 98.19 90 ARG A N 1
ATOM 716 C CA . ARG A 1 90 ? -13.607 -5.289 -11.097 1.00 98.19 90 ARG A CA 1
ATOM 717 C C . ARG A 1 90 ? -12.629 -6.301 -10.508 1.00 98.19 90 ARG A C 1
ATOM 719 O O . ARG A 1 90 ? -12.665 -6.540 -9.305 1.00 98.19 90 ARG A O 1
ATOM 726 N N . GLU A 1 91 ? -11.792 -6.916 -11.336 1.00 98.44 91 GLU A N 1
ATOM 727 C CA . GLU A 1 91 ? -10.846 -7.942 -10.884 1.00 98.44 91 GLU A CA 1
ATOM 728 C C . GLU A 1 91 ? -9.716 -7.337 -10.055 1.00 98.44 91 GLU A C 1
ATOM 730 O O . GLU A 1 91 ? -9.364 -7.880 -9.011 1.00 98.44 91 GLU A O 1
ATOM 735 N N . GLY A 1 92 ? -9.194 -6.181 -10.462 1.00 98.19 92 GLY A N 1
ATOM 736 C CA . GLY A 1 92 ? -8.172 -5.463 -9.714 1.00 98.19 92 GLY A CA 1
ATOM 737 C C . GLY A 1 92 ? -8.677 -4.974 -8.359 1.00 98.19 92 GLY A C 1
ATOM 738 O O . GLY A 1 92 ? -7.956 -5.087 -7.376 1.00 98.19 92 GLY A O 1
ATOM 739 N N . ALA A 1 93 ? -9.942 -4.553 -8.246 1.00 98.06 93 ALA A N 1
ATOM 740 C CA . ALA A 1 93 ? -10.531 -4.228 -6.945 1.00 98.06 93 ALA A CA 1
ATOM 741 C C . ALA A 1 93 ? -10.640 -5.450 -6.010 1.00 98.06 93 ALA A C 1
ATOM 743 O O . ALA A 1 93 ? -10.553 -5.302 -4.791 1.00 98.06 93 ALA A O 1
ATOM 744 N N . LEU A 1 94 ? -10.812 -6.659 -6.560 1.00 98.50 94 LEU A N 1
ATOM 745 C CA . LEU A 1 94 ? -10.809 -7.908 -5.788 1.00 98.50 94 LEU A CA 1
ATOM 746 C C . LEU A 1 94 ? -9.387 -8.377 -5.436 1.00 98.50 94 LEU A C 1
ATOM 748 O O . LEU A 1 94 ? -9.196 -9.016 -4.398 1.00 98.50 94 LEU A O 1
ATOM 752 N N . HIS A 1 95 ? -8.404 -8.036 -6.273 1.00 98.62 95 HIS A N 1
ATOM 753 C CA . HIS A 1 95 ? -7.010 -8.467 -6.168 1.00 98.62 95 HIS A CA 1
ATOM 754 C C . HIS A 1 95 ? -6.004 -7.302 -6.309 1.00 98.62 95 HIS A C 1
ATOM 756 O O . HIS A 1 95 ? -5.136 -7.317 -7.191 1.00 98.62 95 HIS A O 1
ATOM 762 N N . PRO A 1 96 ? -6.076 -6.285 -5.431 1.00 98.75 96 PRO A N 1
ATOM 763 C CA . PRO A 1 96 ? -5.361 -5.020 -5.594 1.00 98.75 96 PRO A CA 1
ATOM 764 C C . PRO A 1 96 ? -3.841 -5.122 -5.441 1.00 98.75 96 PRO A C 1
ATOM 766 O O . PRO A 1 96 ? -3.133 -4.158 -5.717 1.00 98.75 96 PRO A O 1
ATOM 769 N N . THR A 1 97 ? -3.323 -6.256 -4.965 1.00 98.75 97 THR A N 1
ATOM 770 C CA . THR A 1 97 ? -1.894 -6.452 -4.688 1.00 98.75 97 THR A CA 1
ATOM 771 C C . THR A 1 97 ? -1.199 -7.405 -5.661 1.00 98.75 97 THR A C 1
ATOM 773 O O . THR A 1 97 ? 0.004 -7.628 -5.521 1.00 98.75 97 THR A O 1
ATOM 776 N N . LEU A 1 98 ? -1.910 -7.956 -6.657 1.00 98.19 98 LEU A N 1
ATOM 777 C CA . LEU A 1 98 ? -1.340 -8.921 -7.610 1.00 98.19 98 LEU A CA 1
ATOM 778 C C . LEU A 1 98 ? -0.210 -8.342 -8.473 1.00 98.19 98 LEU A C 1
ATOM 780 O O . LEU A 1 98 ? 0.693 -9.079 -8.853 1.00 98.19 98 LEU A O 1
ATOM 784 N N . GLY A 1 99 ? -0.236 -7.037 -8.755 1.00 97.75 99 GLY A N 1
ATOM 785 C CA . GLY A 1 99 ? 0.835 -6.326 -9.467 1.00 97.75 99 GLY A CA 1
ATOM 786 C C . GLY A 1 99 ? 1.909 -5.753 -8.540 1.00 97.75 99 GLY A C 1
ATOM 787 O O . GLY A 1 99 ? 2.783 -5.014 -8.984 1.00 97.75 99 GLY A O 1
ATOM 788 N N . GLY A 1 100 ? 1.835 -6.039 -7.240 1.00 98.50 100 GLY A N 1
ATOM 789 C CA . GLY A 1 100 ? 2.589 -5.311 -6.232 1.00 98.50 100 GLY A CA 1
ATOM 790 C C . GLY A 1 100 ? 1.933 -3.983 -5.842 1.00 98.50 100 GLY A C 1
ATOM 791 O O . GLY A 1 100 ? 0.739 -3.785 -6.062 1.00 98.50 100 GLY A O 1
ATOM 792 N N . LEU A 1 101 ? 2.697 -3.094 -5.205 1.00 98.75 101 LEU A N 1
ATOM 793 C CA . LEU A 1 101 ? 2.248 -1.759 -4.794 1.00 98.75 101 LEU A CA 1
ATOM 794 C C . LEU A 1 101 ? 3.381 -0.747 -4.974 1.00 98.75 101 LEU A C 1
ATOM 796 O O . LEU A 1 101 ? 4.517 -0.994 -4.561 1.00 98.75 101 LEU A O 1
ATOM 800 N N . ARG A 1 102 ? 3.054 0.419 -5.532 1.00 98.62 102 ARG A N 1
ATOM 801 C CA . ARG A 1 102 ? 3.986 1.546 -5.651 1.00 98.62 102 ARG A CA 1
ATOM 802 C C . ARG A 1 102 ? 4.452 2.045 -4.290 1.00 98.62 102 ARG A C 1
ATOM 804 O O . ARG A 1 102 ? 3.802 1.836 -3.266 1.00 98.62 102 ARG A O 1
ATOM 811 N N . ILE A 1 103 ? 5.564 2.773 -4.289 1.00 98.06 103 ILE A N 1
ATOM 812 C CA . ILE A 1 103 ? 6.080 3.440 -3.092 1.00 98.06 103 ILE A CA 1
ATOM 813 C C . ILE A 1 103 ? 5.214 4.662 -2.750 1.00 98.06 103 ILE A C 1
ATOM 815 O O . ILE A 1 103 ? 4.948 4.902 -1.571 1.00 98.06 103 ILE A O 1
ATOM 819 N N . GLY A 1 104 ? 4.778 5.417 -3.767 1.00 97.25 104 GLY A N 1
ATOM 820 C CA . GLY A 1 104 ? 4.049 6.682 -3.596 1.00 97.25 104 GLY A CA 1
ATOM 821 C C . GLY A 1 104 ? 4.963 7.910 -3.598 1.00 97.25 104 GLY A C 1
ATOM 822 O O . GLY A 1 104 ? 4.714 8.901 -2.913 1.00 97.25 104 GLY A O 1
ATOM 823 N N . LYS A 1 105 ? 6.081 7.837 -4.326 1.00 95.62 105 LYS A N 1
ATOM 824 C CA . LYS A 1 105 ? 7.011 8.963 -4.480 1.00 95.62 105 LYS A CA 1
ATOM 825 C C . LYS A 1 105 ? 6.476 10.000 -5.471 1.00 95.62 105 LYS A C 1
ATOM 827 O O . LYS A 1 105 ? 5.682 9.688 -6.357 1.00 95.62 105 LYS A O 1
ATOM 832 N N . ARG A 1 106 ? 6.935 11.249 -5.336 1.00 92.25 106 ARG A N 1
ATOM 833 C CA . ARG A 1 106 ? 6.506 12.353 -6.212 1.00 92.25 106 ARG A CA 1
ATOM 834 C C . ARG A 1 106 ? 7.013 12.182 -7.638 1.00 92.25 106 ARG A C 1
ATOM 836 O O . ARG A 1 106 ? 6.229 12.350 -8.565 1.00 92.25 106 ARG A O 1
ATOM 843 N N . MET A 1 107 ? 8.286 11.831 -7.805 1.00 94.19 107 MET A N 1
ATOM 844 C CA . MET A 1 107 ? 8.861 11.615 -9.130 1.00 94.19 107 MET A CA 1
ATOM 845 C C . MET A 1 107 ? 8.496 10.230 -9.644 1.00 94.19 107 MET A C 1
ATOM 847 O O . MET A 1 107 ? 8.434 9.274 -8.866 1.00 94.19 107 MET A O 1
ATOM 851 N N . ASN A 1 108 ? 8.281 10.128 -10.954 1.00 94.25 108 ASN A N 1
ATOM 852 C CA . ASN A 1 108 ? 8.089 8.842 -11.604 1.00 94.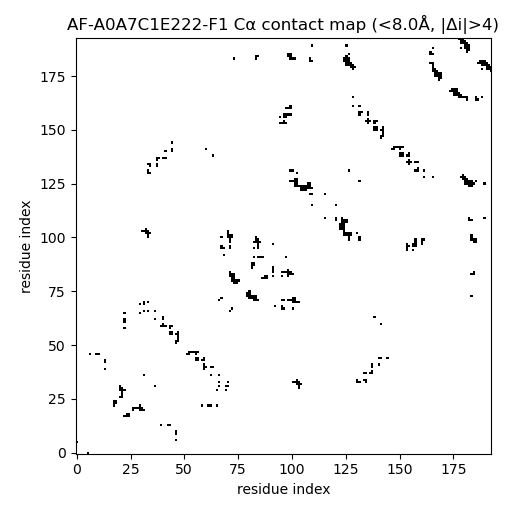25 108 ASN A CA 1
ATOM 853 C C . ASN A 1 108 ? 9.353 7.970 -11.477 1.00 94.25 108 ASN A C 1
ATOM 855 O O . ASN A 1 108 ? 10.435 8.448 -11.126 1.00 94.25 108 ASN A O 1
ATOM 859 N N . GLU A 1 109 ? 9.214 6.673 -11.723 1.00 94.12 109 GLU A N 1
ATOM 860 C CA . GLU A 1 109 ? 10.352 5.768 -11.825 1.00 94.12 109 GLU A CA 1
ATOM 861 C C . GLU A 1 109 ? 11.333 6.175 -12.936 1.00 94.12 109 GLU A C 1
ATOM 863 O O . GLU A 1 109 ? 11.025 6.987 -13.806 1.00 94.12 109 GLU A O 1
ATOM 868 N N . ARG A 1 110 ? 12.538 5.603 -12.918 1.00 93.31 110 ARG A N 1
ATOM 869 C CA . ARG A 1 110 ? 13.521 5.812 -13.984 1.00 93.31 110 ARG A CA 1
ATOM 870 C C . ARG A 1 110 ? 13.145 5.050 -15.246 1.00 93.31 110 ARG A C 1
ATOM 872 O O . ARG A 1 110 ? 12.957 3.833 -15.182 1.00 93.31 110 ARG A O 1
ATOM 879 N N . GLY A 1 111 ? 13.065 5.748 -16.382 1.00 91.06 111 GLY A N 1
ATOM 880 C CA . GLY A 1 111 ? 12.883 5.132 -17.696 1.00 91.06 111 GLY A CA 1
ATOM 881 C C . GLY A 1 111 ? 13.976 4.104 -18.012 1.00 91.06 111 GLY A C 1
ATOM 882 O O . GLY A 1 111 ? 15.073 4.156 -17.458 1.00 91.06 111 GLY A O 1
ATOM 883 N N . ALA A 1 112 ? 13.679 3.141 -18.887 1.00 89.75 112 ALA A N 1
ATOM 884 C CA . ALA A 1 112 ? 14.637 2.089 -19.246 1.00 89.75 112 ALA A CA 1
ATOM 885 C C . ALA A 1 112 ? 15.928 2.655 -19.869 1.00 89.75 112 ALA A C 1
ATOM 887 O O . ALA A 1 112 ? 17.014 2.172 -19.553 1.00 89.75 112 ALA A O 1
ATOM 888 N N . ASP A 1 113 ? 15.794 3.718 -20.666 1.00 90.25 113 ASP A N 1
ATOM 889 C CA . ASP A 1 113 ? 16.895 4.374 -21.382 1.00 90.25 113 ASP A CA 1
ATOM 890 C C . ASP A 1 113 ? 17.512 5.552 -20.605 1.00 90.25 113 ASP A C 1
ATOM 892 O O . ASP A 1 113 ? 18.474 6.172 -21.057 1.00 90.25 113 ASP A O 1
ATOM 896 N N . GLU A 1 114 ? 16.974 5.881 -19.426 1.00 89.56 114 GLU A N 1
ATOM 897 C CA . GLU A 1 114 ? 17.508 6.955 -18.590 1.00 89.56 114 GLU A CA 1
ATOM 898 C C . GLU A 1 114 ? 18.715 6.466 -17.773 1.00 89.56 114 GLU A C 1
ATOM 900 O O . GLU A 1 114 ? 18.629 5.419 -17.110 1.00 89.56 114 GLU A O 1
ATOM 905 N N . PRO A 1 115 ? 19.826 7.227 -17.736 1.00 88.69 115 PRO A N 1
ATOM 906 C CA . PRO A 1 115 ? 20.984 6.867 -16.931 1.00 88.69 115 PRO A CA 1
ATOM 907 C C . PRO A 1 115 ? 20.645 6.895 -15.430 1.00 88.69 115 PRO A C 1
ATOM 909 O O . PRO A 1 115 ? 19.826 7.709 -14.992 1.00 88.69 115 PRO A O 1
ATOM 912 N N . PRO A 1 116 ? 21.253 6.014 -14.616 1.00 86.25 116 PRO A N 1
ATOM 913 C CA . PRO A 1 116 ? 21.045 6.025 -13.175 1.00 86.25 116 PRO A CA 1
ATOM 914 C C . PRO A 1 116 ? 21.639 7.290 -12.544 1.00 86.25 116 PRO A C 1
ATOM 916 O O . PRO A 1 116 ? 22.797 7.625 -12.780 1.00 86.25 116 PRO A O 1
ATOM 919 N N . ASP A 1 117 ? 20.858 7.937 -11.680 1.00 88.50 117 ASP A N 1
ATOM 920 C CA . ASP A 1 117 ? 21.307 9.018 -10.804 1.00 88.50 117 ASP A CA 1
ATOM 921 C C . ASP A 1 117 ? 21.012 8.616 -9.357 1.00 88.50 117 ASP A C 1
ATOM 923 O O . ASP A 1 117 ? 19.855 8.482 -8.952 1.00 88.50 117 ASP A O 1
ATOM 927 N N . ALA A 1 118 ? 22.071 8.393 -8.579 1.00 83.88 118 ALA A N 1
ATOM 928 C CA . ALA A 1 118 ? 21.956 7.908 -7.211 1.00 83.88 118 ALA A CA 1
ATOM 929 C C . ALA A 1 118 ? 21.249 8.897 -6.273 1.00 83.88 118 ALA A C 1
ATOM 931 O O . ALA A 1 118 ? 20.652 8.454 -5.294 1.00 83.88 118 ALA A O 1
ATOM 932 N N . HIS A 1 119 ? 21.313 10.206 -6.539 1.00 85.19 119 HIS A N 1
ATOM 933 C CA . HIS A 1 119 ? 20.622 11.209 -5.733 1.00 85.19 119 HIS A CA 1
ATOM 934 C C . HIS A 1 119 ? 19.121 11.189 -6.028 1.00 85.19 119 HIS A C 1
ATOM 936 O O . HIS A 1 119 ? 18.302 11.118 -5.109 1.00 85.19 119 HIS A O 1
ATOM 942 N N . GLU A 1 120 ? 18.763 11.149 -7.311 1.00 88.94 120 GLU A N 1
ATOM 943 C CA . GLU A 1 120 ? 17.365 11.176 -7.741 1.00 88.94 120 GLU A CA 1
ATOM 944 C C . GLU A 1 120 ? 16.631 9.856 -7.490 1.00 88.94 120 GLU A C 1
ATOM 946 O O . GLU A 1 120 ? 15.431 9.851 -7.219 1.00 88.94 120 GLU A O 1
ATOM 951 N N . GLU A 1 121 ? 17.321 8.715 -7.508 1.00 89.50 121 GLU A N 1
ATOM 952 C CA . GLU A 1 121 ? 16.692 7.398 -7.350 1.00 89.50 121 GLU A CA 1
ATOM 953 C C . GLU A 1 121 ? 15.949 7.235 -6.006 1.00 89.50 121 GLU A C 1
ATOM 955 O O . GLU A 1 121 ? 14.952 6.508 -5.918 1.00 89.50 121 GLU A O 1
ATOM 960 N N . TRP A 1 122 ? 16.360 7.972 -4.965 1.00 87.88 122 TRP A N 1
ATOM 961 C CA . TRP A 1 122 ? 15.660 8.036 -3.673 1.00 87.88 122 TRP A CA 1
ATOM 962 C C . TRP A 1 122 ? 14.313 8.765 -3.737 1.00 87.88 122 TRP A C 1
ATOM 964 O O . TRP A 1 122 ? 13.431 8.515 -2.902 1.00 87.88 122 TRP A O 1
ATOM 974 N N . ASN A 1 123 ? 14.146 9.650 -4.718 1.00 92.06 123 ASN A N 1
ATOM 975 C CA . ASN A 1 123 ? 12.950 10.457 -4.948 1.00 92.06 123 ASN A CA 1
ATOM 976 C C . ASN A 1 123 ? 12.011 9.850 -5.995 1.00 92.06 123 ASN A C 1
ATOM 978 O O . ASN A 1 123 ? 10.870 10.302 -6.099 1.00 92.06 123 ASN A O 1
ATOM 982 N N . ARG A 1 124 ? 12.462 8.823 -6.724 1.00 94.38 124 ARG A N 1
ATOM 983 C CA . ARG A 1 124 ? 11.709 8.129 -7.776 1.00 94.38 124 ARG A CA 1
ATOM 984 C C . ARG A 1 124 ? 10.846 6.995 -7.235 1.00 94.38 124 ARG A C 1
ATOM 986 O O . ARG A 1 124 ? 11.258 6.269 -6.324 1.00 94.38 124 ARG A O 1
ATOM 993 N N . ASP A 1 125 ? 9.664 6.831 -7.822 1.00 96.25 125 ASP A N 1
ATOM 994 C CA . ASP A 1 125 ? 8.721 5.748 -7.522 1.00 96.25 125 ASP A CA 1
ATOM 995 C C . ASP A 1 125 ? 9.265 4.379 -7.985 1.00 96.25 125 ASP A C 1
ATOM 997 O O . ASP A 1 125 ? 10.458 4.215 -8.257 1.00 96.25 125 ASP A O 1
ATOM 1001 N N . GLY A 1 126 ? 8.403 3.368 -7.994 1.00 97.00 126 GLY A N 1
ATOM 1002 C CA . GLY A 1 126 ? 8.755 1.975 -8.258 1.00 97.00 126 GLY A CA 1
ATOM 1003 C C . GLY A 1 126 ? 8.198 1.098 -7.151 1.00 97.00 126 GLY A C 1
ATOM 1004 O O . GLY A 1 126 ? 7.210 1.457 -6.508 1.00 97.00 126 GLY A O 1
ATOM 1005 N N . GLN A 1 127 ? 8.855 -0.024 -6.882 1.00 98.00 127 GLN A N 1
ATOM 1006 C CA . GLN A 1 127 ? 8.507 -0.906 -5.774 1.00 98.00 127 GLN A CA 1
ATOM 1007 C C . GLN A 1 127 ? 9.750 -1.287 -4.964 1.00 98.00 127 GLN A C 1
ATOM 1009 O O . GLN A 1 127 ? 10.751 -1.742 -5.518 1.00 98.00 127 GLN A O 1
ATOM 1014 N N . TYR A 1 128 ? 9.680 -1.138 -3.636 1.00 97.06 128 TYR A N 1
ATOM 1015 C CA . TYR A 1 128 ? 10.725 -1.580 -2.705 1.00 97.06 128 TYR A CA 1
ATOM 1016 C C . TYR A 1 128 ? 10.312 -2.863 -1.996 1.00 97.06 128 TYR A C 1
ATOM 1018 O O . TYR A 1 128 ? 9.298 -2.877 -1.297 1.00 97.06 128 TYR A O 1
ATOM 1026 N N . TYR A 1 129 ? 11.154 -3.898 -2.056 1.00 96.44 129 TYR A N 1
ATOM 1027 C CA . TYR A 1 129 ? 10.853 -5.192 -1.436 1.00 96.44 129 TYR A CA 1
ATOM 1028 C C . TYR A 1 129 ? 10.471 -5.061 0.047 1.00 96.44 129 TYR A C 1
ATOM 1030 O O . TYR A 1 129 ? 9.449 -5.576 0.493 1.00 96.44 129 TYR A O 1
ATOM 1038 N N . HIS A 1 130 ? 11.260 -4.309 0.816 1.00 95.75 130 HIS A N 1
ATOM 1039 C CA . HIS A 1 130 ? 11.050 -4.140 2.255 1.00 95.75 130 HIS A CA 1
ATOM 1040 C C . HIS A 1 130 ? 9.814 -3.289 2.606 1.00 95.75 130 HIS A C 1
ATOM 1042 O O . HIS A 1 130 ? 9.269 -3.419 3.702 1.00 95.75 130 HIS A O 1
ATOM 1048 N N . TYR A 1 131 ? 9.326 -2.445 1.690 1.00 98.25 131 TYR A N 1
ATOM 1049 C CA . TYR A 1 131 ? 8.059 -1.733 1.890 1.00 98.25 131 TYR A CA 1
ATOM 1050 C C . TYR A 1 131 ? 6.886 -2.684 1.661 1.00 98.25 131 TYR A C 1
ATOM 1052 O O . TYR A 1 131 ? 5.952 -2.710 2.463 1.00 98.25 131 TYR A O 1
ATOM 1060 N N . LEU A 1 132 ? 6.976 -3.526 0.626 1.00 98.62 132 LEU A N 1
ATOM 1061 C CA . LEU A 1 132 ? 5.976 -4.556 0.365 1.00 98.62 132 LEU A CA 1
ATOM 1062 C C . LEU A 1 132 ? 5.864 -5.522 1.548 1.00 98.62 132 LEU A C 1
ATOM 1064 O O . LEU A 1 132 ? 4.756 -5.786 2.004 1.00 98.62 132 LEU A O 1
ATOM 1068 N N . THR A 1 133 ? 6.980 -5.998 2.116 1.00 98.25 133 THR A N 1
ATOM 1069 C CA . THR A 1 133 ? 6.935 -6.893 3.289 1.00 98.25 133 THR A CA 1
ATOM 1070 C C . THR A 1 133 ? 6.321 -6.220 4.516 1.00 98.25 133 THR A C 1
ATOM 1072 O O . THR A 1 133 ? 5.570 -6.854 5.263 1.00 98.25 133 THR A O 1
ATOM 1075 N N . LYS A 1 134 ? 6.564 -4.917 4.714 1.00 98.81 134 LYS A N 1
ATOM 1076 C CA . LYS A 1 134 ? 5.916 -4.156 5.786 1.00 98.81 134 LYS A CA 1
ATOM 1077 C C . LYS A 1 134 ? 4.405 -4.038 5.566 1.00 98.81 134 LYS A C 1
ATOM 1079 O O . LYS A 1 134 ? 3.646 -4.174 6.528 1.00 98.81 134 LYS A O 1
ATOM 1084 N N . TRP A 1 135 ? 3.960 -3.859 4.324 1.00 98.88 135 TRP A N 1
ATOM 1085 C CA . TRP A 1 135 ? 2.536 -3.846 3.989 1.00 98.88 135 TRP A CA 1
ATOM 1086 C C . TRP A 1 135 ? 1.882 -5.228 4.133 1.00 98.88 135 TRP A C 1
ATOM 1088 O O . TRP A 1 135 ? 0.801 -5.327 4.710 1.00 98.88 135 TRP A O 1
ATOM 1098 N N . MET A 1 136 ? 2.558 -6.313 3.730 1.00 98.88 136 MET A N 1
ATOM 1099 C CA . MET A 1 136 ? 2.105 -7.691 3.991 1.00 98.88 136 MET A CA 1
ATOM 1100 C C . MET A 1 136 ? 1.862 -7.912 5.489 1.00 98.88 136 MET A C 1
ATOM 1102 O O . MET A 1 136 ? 0.838 -8.473 5.881 1.00 98.88 136 MET A O 1
ATOM 1106 N N . HIS A 1 137 ? 2.774 -7.426 6.339 1.00 98.81 137 HIS A N 1
ATOM 1107 C CA . HIS A 1 137 ? 2.589 -7.474 7.785 1.00 98.81 137 HIS A CA 1
ATOM 1108 C C . HIS A 1 137 ? 1.355 -6.679 8.225 1.00 98.81 137 HIS A C 1
ATOM 1110 O O . HIS A 1 137 ? 0.544 -7.208 8.983 1.00 98.81 137 HIS A O 1
ATOM 1116 N N . ALA A 1 138 ? 1.179 -5.441 7.751 1.00 98.88 138 ALA A N 1
ATOM 1117 C CA . ALA A 1 138 ? 0.007 -4.627 8.078 1.00 98.88 138 ALA A CA 1
ATOM 1118 C C . ALA A 1 138 ? -1.305 -5.350 7.718 1.00 98.88 138 ALA A C 1
ATOM 1120 O O . ALA A 1 138 ? -2.185 -5.473 8.569 1.00 98.88 138 ALA A O 1
ATOM 1121 N N . LEU A 1 139 ? -1.397 -5.928 6.518 1.00 98.94 139 LEU A N 1
ATOM 1122 C CA . LEU A 1 139 ? -2.548 -6.718 6.074 1.00 98.94 139 LEU A CA 1
ATOM 1123 C C . LEU A 1 139 ? -2.793 -7.953 6.956 1.00 98.94 139 LEU A C 1
ATOM 1125 O O . LEU A 1 139 ? -3.923 -8.194 7.379 1.00 98.94 139 LEU A O 1
ATOM 1129 N N . ALA A 1 140 ? -1.744 -8.697 7.322 1.00 98.81 140 ALA A N 1
ATOM 1130 C CA . ALA A 1 140 ? -1.869 -9.828 8.244 1.00 98.81 140 ALA A CA 1
ATOM 1131 C C . ALA A 1 140 ? -2.382 -9.394 9.633 1.00 98.81 140 ALA A C 1
ATOM 1133 O O . ALA A 1 140 ? -3.167 -10.104 10.266 1.00 98.81 140 ALA A O 1
ATOM 1134 N N . ARG A 1 141 ? -1.988 -8.203 10.110 1.00 98.81 141 ARG A N 1
ATOM 1135 C CA . ARG A 1 141 ? -2.513 -7.627 11.358 1.00 98.81 141 ARG A CA 1
ATOM 1136 C C . ARG A 1 141 ? -3.984 -7.237 11.239 1.00 98.81 141 ARG A C 1
ATOM 1138 O O . ARG A 1 141 ? -4.726 -7.483 12.189 1.00 98.81 141 ARG A O 1
ATOM 1145 N N . VAL A 1 142 ? -4.408 -6.682 10.103 1.00 98.88 142 VAL A N 1
ATOM 1146 C CA . VAL A 1 142 ? -5.825 -6.384 9.837 1.00 98.88 142 VAL A CA 1
ATOM 1147 C C . VAL A 1 142 ? -6.644 -7.673 9.819 1.00 98.88 142 VAL A C 1
ATOM 1149 O O . VAL A 1 142 ? -7.653 -7.745 10.520 1.00 98.88 142 VAL A O 1
ATOM 1152 N N . ALA A 1 143 ? -6.180 -8.715 9.120 1.00 98.81 143 ALA A N 1
ATOM 1153 C CA . ALA A 1 143 ? -6.833 -10.028 9.088 1.00 98.81 143 ALA A CA 1
ATOM 1154 C C . ALA A 1 143 ? -7.026 -10.603 10.501 1.00 98.81 143 ALA A C 1
ATOM 1156 O O . ALA A 1 143 ? -8.097 -11.095 10.849 1.00 98.81 143 ALA A O 1
ATOM 1157 N N . ALA A 1 144 ? -6.004 -10.499 11.357 1.00 98.50 144 ALA A N 1
ATOM 1158 C CA . ALA A 1 144 ? -6.074 -11.000 12.727 1.00 98.50 144 ALA A CA 1
ATOM 1159 C C . ALA A 1 144 ? -7.106 -10.255 13.595 1.00 98.50 144 ALA A C 1
ATOM 1161 O O . ALA A 1 144 ? -7.772 -10.883 14.417 1.00 98.50 144 ALA A O 1
ATOM 1162 N N . VAL A 1 145 ? -7.234 -8.933 13.430 1.00 98.44 145 VAL A N 1
ATOM 1163 C CA . VAL A 1 145 ? -8.171 -8.102 14.211 1.00 98.44 145 VAL A CA 1
ATOM 1164 C C . VAL A 1 145 ? -9.608 -8.234 13.706 1.00 98.44 145 VAL A C 1
ATOM 1166 O O . VAL A 1 145 ? -10.529 -8.312 14.514 1.00 98.44 145 VAL A O 1
ATOM 1169 N N . THR A 1 146 ? -9.804 -8.263 12.388 1.00 98.38 146 THR A N 1
ATOM 1170 C CA . THR A 1 146 ? -11.135 -8.307 11.754 1.00 98.38 146 THR A CA 1
ATOM 1171 C C . THR A 1 146 ? -11.690 -9.719 11.609 1.00 98.38 146 THR A C 1
ATOM 1173 O O . THR A 1 146 ? -12.900 -9.878 11.496 1.00 98.38 146 THR A O 1
ATOM 1176 N N . ARG A 1 147 ? -10.817 -10.738 11.620 1.00 98.44 147 ARG A N 1
ATOM 1177 C CA . ARG A 1 147 ? -11.112 -12.125 11.221 1.00 98.44 147 ARG A CA 1
ATOM 1178 C C . ARG A 1 147 ? -11.551 -12.276 9.762 1.00 98.44 147 ARG A C 1
ATOM 1180 O O . ARG A 1 147 ? -12.017 -13.348 9.389 1.00 98.44 147 ARG A O 1
ATOM 1187 N N . ASP A 1 148 ? -11.358 -11.251 8.938 1.00 98.62 148 ASP A N 1
ATOM 1188 C CA . ASP A 1 148 ? -11.666 -11.319 7.517 1.00 98.62 148 ASP A CA 1
ATOM 1189 C C . ASP A 1 148 ? -10.467 -11.907 6.740 1.00 98.62 148 ASP A C 1
ATOM 1191 O O . ASP A 1 148 ? -9.374 -11.320 6.736 1.00 98.62 148 ASP A O 1
ATOM 1195 N N . PRO A 1 149 ? -10.628 -13.076 6.089 1.00 98.38 149 PRO A N 1
ATOM 1196 C CA . PRO A 1 149 ? -9.548 -13.731 5.359 1.00 98.38 149 PRO A CA 1
ATOM 1197 C C . PRO A 1 149 ? -9.107 -12.974 4.098 1.00 98.38 149 PRO A C 1
ATOM 1199 O O . PRO A 1 149 ? -8.041 -13.291 3.559 1.00 98.38 149 PRO A O 1
ATOM 1202 N N . VAL A 1 150 ? -9.873 -11.988 3.612 1.00 98.75 150 VAL A N 1
ATOM 1203 C CA . VAL A 1 150 ? -9.521 -11.224 2.405 1.00 98.75 150 VAL A CA 1
ATOM 1204 C C . VAL A 1 150 ? -8.179 -10.502 2.562 1.00 98.75 150 VAL A C 1
ATOM 1206 O O . VAL A 1 150 ? -7.334 -10.560 1.671 1.00 98.75 150 VAL A O 1
ATOM 1209 N N . TYR A 1 151 ? -7.904 -9.936 3.740 1.00 98.88 151 TYR A N 1
ATOM 1210 C CA . TYR A 1 151 ? -6.652 -9.224 3.998 1.00 98.88 151 TYR A CA 1
ATOM 1211 C C . TYR A 1 151 ? -5.440 -10.162 3.973 1.00 98.88 151 TYR A C 1
ATOM 1213 O O . TYR A 1 151 ? -4.376 -9.794 3.473 1.00 98.88 151 TYR A O 1
ATOM 1221 N N . LEU A 1 152 ? -5.593 -11.400 4.460 1.00 98.62 152 LEU A N 1
ATOM 1222 C CA . LEU A 1 152 ? -4.525 -12.396 4.383 1.00 98.62 152 LEU A CA 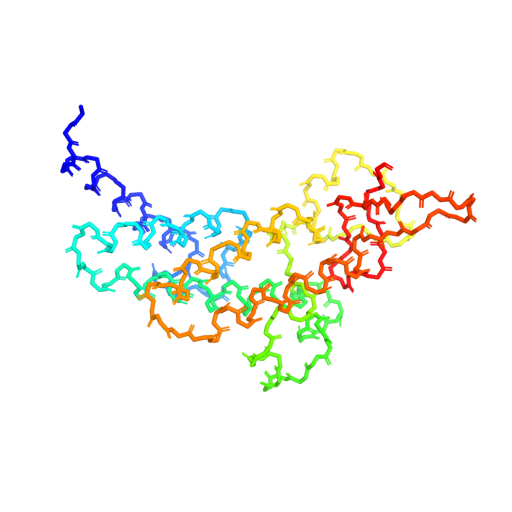1
ATOM 1223 C C . LEU A 1 152 ? -4.291 -12.848 2.937 1.00 98.62 152 LEU A C 1
ATOM 1225 O O . LEU A 1 152 ? -3.144 -13.044 2.539 1.00 98.62 152 LEU A O 1
ATOM 1229 N N . ARG A 1 153 ? -5.354 -12.962 2.132 1.00 98.81 153 ARG A N 1
ATOM 1230 C CA . ARG A 1 153 ? -5.243 -13.240 0.694 1.00 98.81 153 ARG A CA 1
ATOM 1231 C C . ARG A 1 153 ? -4.409 -12.178 -0.013 1.00 98.81 153 ARG A C 1
ATOM 1233 O O . ARG A 1 153 ? -3.428 -12.535 -0.657 1.00 98.81 153 ARG A O 1
ATOM 1240 N N . TRP A 1 154 ? -4.721 -10.900 0.189 1.00 98.88 154 TRP A N 1
ATOM 1241 C CA . TRP A 1 154 ? -3.960 -9.796 -0.403 1.00 98.88 154 TRP A CA 1
ATOM 1242 C C . TRP A 1 154 ? -2.496 -9.774 0.053 1.00 98.88 154 TRP A C 1
ATOM 1244 O O . TRP A 1 154 ? -1.608 -9.468 -0.744 1.00 98.88 154 TRP A O 1
ATOM 1254 N N . ALA A 1 155 ? -2.211 -10.139 1.309 1.00 98.88 155 ALA A N 1
ATOM 1255 C CA . ALA A 1 155 ? -0.837 -10.280 1.792 1.00 98.88 155 ALA A CA 1
ATOM 1256 C C . ALA A 1 155 ? -0.082 -11.409 1.067 1.00 98.88 155 ALA A C 1
ATOM 1258 O O . ALA A 1 155 ? 1.077 -11.237 0.695 1.00 98.88 155 ALA A O 1
ATOM 1259 N N . MET A 1 156 ? -0.736 -12.553 0.839 1.00 98.81 156 MET A N 1
ATOM 1260 C CA . MET A 1 156 ? -0.150 -13.688 0.116 1.00 98.81 156 MET A CA 1
ATOM 1261 C C . MET A 1 156 ? 0.049 -13.397 -1.373 1.00 98.81 156 MET A C 1
ATOM 1263 O O . MET A 1 156 ? 1.070 -13.787 -1.934 1.00 98.81 156 MET A O 1
ATOM 1267 N N . GLU A 1 157 ? -0.903 -12.722 -2.015 1.00 98.75 157 GLU A N 1
ATOM 1268 C CA . GLU A 1 157 ? -0.780 -12.257 -3.402 1.00 98.75 157 GLU A CA 1
ATOM 1269 C C . GLU A 1 157 ? 0.430 -11.336 -3.552 1.00 98.75 157 GLU A C 1
ATOM 1271 O O . GLU A 1 157 ? 1.295 -11.593 -4.390 1.00 98.75 157 GLU A O 1
ATOM 1276 N N . LEU A 1 158 ? 0.560 -10.357 -2.650 1.00 98.81 158 LEU A N 1
ATOM 1277 C CA . LEU A 1 158 ? 1.700 -9.449 -2.629 1.00 98.81 158 LEU A CA 1
ATOM 1278 C C . LEU A 1 158 ? 3.022 -10.197 -2.424 1.00 98.81 158 LEU A C 1
ATOM 1280 O O . LEU A 1 158 ? 4.014 -9.897 -3.084 1.00 98.81 158 LEU A O 1
ATOM 1284 N N . ALA A 1 159 ? 3.046 -11.184 -1.523 1.00 98.62 159 ALA A N 1
ATOM 1285 C CA . ALA A 1 159 ? 4.230 -12.000 -1.263 1.00 98.62 159 ALA A CA 1
ATOM 1286 C C . ALA A 1 159 ? 4.665 -12.798 -2.497 1.00 98.62 159 ALA A C 1
ATOM 1288 O O . ALA A 1 159 ? 5.856 -12.853 -2.801 1.00 98.62 159 ALA A O 1
ATOM 1289 N N . LYS A 1 160 ? 3.711 -13.387 -3.227 1.00 98.62 160 LYS A N 1
ATOM 1290 C CA . LYS A 1 160 ? 3.988 -14.134 -4.461 1.00 98.62 160 LYS A CA 1
ATOM 1291 C C . LYS A 1 160 ? 4.522 -13.217 -5.560 1.00 98.62 160 LYS A C 1
ATOM 1293 O O . LYS A 1 160 ? 5.556 -13.540 -6.140 1.00 98.62 160 LYS A O 1
ATOM 1298 N N . ALA A 1 161 ? 3.869 -12.076 -5.792 1.00 98.12 161 ALA A N 1
ATOM 1299 C CA . ALA A 1 161 ? 4.303 -11.088 -6.781 1.00 98.12 161 ALA A CA 1
ATOM 1300 C C . ALA A 1 161 ? 5.712 -10.558 -6.465 1.00 98.12 161 ALA A C 1
ATOM 1302 O O . ALA A 1 161 ? 6.604 -10.601 -7.312 1.00 98.12 161 ALA A O 1
ATOM 1303 N N . ALA A 1 162 ? 5.952 -10.156 -5.212 1.00 97.00 162 ALA A N 1
ATOM 1304 C CA . ALA A 1 162 ? 7.253 -9.666 -4.772 1.00 97.00 162 ALA A CA 1
ATOM 1305 C C . ALA A 1 162 ? 8.344 -10.744 -4.870 1.00 97.00 162 ALA A C 1
ATOM 1307 O O . ALA A 1 162 ? 9.440 -10.469 -5.348 1.00 97.00 162 ALA A O 1
ATOM 1308 N N . HIS A 1 163 ? 8.075 -11.984 -4.452 1.00 96.06 163 HIS A N 1
ATOM 1309 C CA . HIS A 1 163 ? 9.075 -13.049 -4.553 1.00 96.06 163 HIS A CA 1
ATOM 1310 C C . HIS A 1 163 ? 9.439 -13.358 -6.010 1.00 96.06 163 HIS A C 1
ATOM 1312 O O . HIS A 1 163 ? 10.621 -13.513 -6.321 1.00 96.06 163 HIS A O 1
ATOM 1318 N N . ALA A 1 164 ? 8.442 -13.431 -6.896 1.00 95.88 164 ALA A N 1
ATOM 1319 C CA . ALA A 1 164 ? 8.656 -13.714 -8.311 1.00 95.88 164 ALA A CA 1
ATOM 1320 C C . ALA A 1 164 ? 9.476 -12.616 -9.004 1.00 95.88 164 ALA A C 1
ATOM 1322 O O . ALA A 1 164 ? 10.398 -12.935 -9.745 1.00 95.88 164 ALA A O 1
ATOM 1323 N N . ALA A 1 165 ? 9.177 -11.344 -8.731 1.00 95.81 165 ALA A N 1
ATOM 1324 C CA . ALA A 1 165 ? 9.831 -10.225 -9.401 1.00 95.81 165 ALA A CA 1
ATOM 1325 C C . ALA A 1 165 ? 11.209 -9.883 -8.825 1.00 95.81 165 ALA A C 1
ATOM 1327 O O . ALA A 1 165 ? 12.141 -9.587 -9.564 1.00 95.81 165 ALA A O 1
ATOM 1328 N N . PHE A 1 166 ? 11.358 -9.900 -7.499 1.00 95.94 166 PHE A N 1
ATOM 1329 C CA . PHE A 1 166 ? 12.580 -9.402 -6.873 1.00 95.94 166 PHE A CA 1
ATOM 1330 C C . PHE A 1 166 ? 13.683 -10.454 -6.790 1.00 95.94 166 PHE A C 1
ATOM 1332 O O . PHE A 1 166 ? 14.812 -10.073 -6.502 1.00 95.94 166 PHE A O 1
ATOM 1339 N N . THR A 1 167 ? 13.404 -11.747 -7.005 1.00 94.06 167 THR A N 1
ATOM 1340 C CA . THR A 1 167 ? 14.420 -12.808 -6.887 1.00 94.06 167 THR A CA 1
ATOM 1341 C C . THR A 1 167 ? 14.901 -13.316 -8.240 1.00 94.06 167 THR A C 1
ATOM 1343 O O . THR A 1 167 ? 14.112 -13.526 -9.153 1.00 94.06 167 THR A O 1
ATOM 1346 N N . TYR A 1 168 ? 16.206 -13.564 -8.359 1.00 90.00 168 TYR A N 1
ATOM 1347 C CA . TYR A 1 168 ? 16.822 -14.098 -9.574 1.00 90.00 168 TYR A CA 1
ATOM 1348 C C . TYR A 1 168 ? 17.875 -15.162 -9.247 1.00 90.00 168 TYR A C 1
ATOM 1350 O O . TYR A 1 168 ? 18.467 -15.171 -8.163 1.00 90.00 168 TYR A O 1
ATOM 1358 N N . ALA A 1 169 ? 18.094 -16.090 -10.179 1.00 87.31 169 ALA A N 1
ATOM 1359 C CA . ALA A 1 169 ? 19.119 -17.126 -10.074 1.00 87.31 169 ALA A CA 1
ATOM 1360 C C . ALA A 1 169 ? 20.362 -16.732 -10.882 1.00 87.31 169 ALA A C 1
ATOM 1362 O O . ALA A 1 169 ? 20.249 -16.148 -11.958 1.00 87.31 169 ALA A O 1
ATOM 1363 N N . LEU A 1 170 ? 21.550 -17.064 -10.372 1.00 83.00 170 LEU A N 1
ATOM 1364 C CA . LEU A 1 170 ? 22.792 -16.889 -11.122 1.00 83.00 170 LEU A CA 1
ATOM 1365 C C . LEU A 1 170 ? 22.989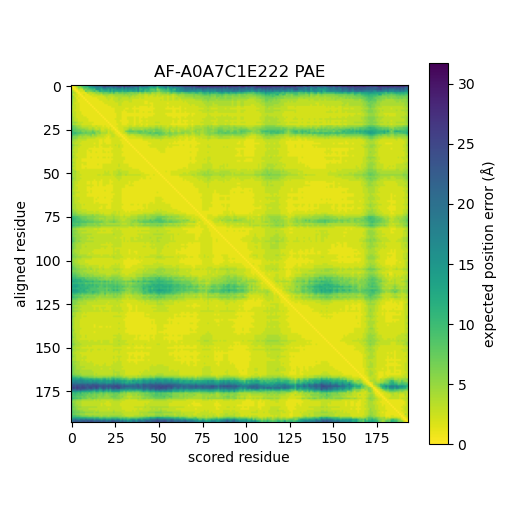 -18.056 -12.107 1.00 83.00 170 LEU A C 1
ATOM 1367 O O . LEU A 1 170 ? 22.829 -19.208 -11.693 1.00 83.00 170 LEU A O 1
ATOM 1371 N N . PRO A 1 171 ? 23.410 -17.797 -13.363 1.00 79.56 171 PRO A N 1
ATOM 1372 C CA . PRO A 1 171 ? 23.664 -18.850 -14.353 1.00 79.56 171 PRO A CA 1
ATOM 1373 C C . PRO A 1 171 ? 24.695 -19.896 -13.909 1.00 79.56 171 PRO A C 1
ATOM 1375 O O . PRO A 1 171 ? 24.634 -21.044 -14.330 1.00 79.56 171 PRO A O 1
ATOM 1378 N N . SER A 1 172 ? 25.634 -19.511 -13.042 1.00 80.19 172 SER A N 1
ATOM 1379 C CA . SER A 1 172 ? 26.739 -20.351 -12.571 1.00 80.19 172 SER A CA 1
ATOM 1380 C C . SER A 1 172 ? 26.357 -21.400 -11.519 1.00 80.19 172 SER A C 1
ATOM 1382 O O . SER A 1 172 ? 27.240 -22.097 -11.032 1.00 80.19 172 SER A O 1
ATOM 1384 N N . GLY A 1 173 ? 25.075 -21.530 -11.160 1.00 70.75 173 GLY A N 1
ATOM 1385 C CA . GLY A 1 173 ? 24.639 -22.470 -10.126 1.00 70.75 173 GLY A CA 1
ATOM 1386 C C . GLY A 1 173 ? 25.051 -21.991 -8.733 1.00 70.75 173 GLY A C 1
ATOM 1387 O O . GLY A 1 173 ? 26.053 -22.417 -8.171 1.00 70.75 173 GLY A O 1
ATOM 1388 N N . GLY A 1 174 ? 24.257 -21.083 -8.167 1.00 77.38 174 GLY A N 1
ATOM 1389 C CA . GLY A 1 174 ? 24.411 -20.571 -6.805 1.00 77.38 174 GLY A CA 1
ATOM 1390 C C . GLY A 1 174 ? 23.056 -20.225 -6.183 1.00 77.38 174 GLY A C 1
ATOM 1391 O O . GLY A 1 174 ? 22.013 -20.383 -6.817 1.00 77.38 174 GLY A O 1
ATOM 1392 N N . GLY A 1 175 ? 23.060 -19.748 -4.935 1.00 82.44 175 GLY A N 1
ATOM 1393 C CA . GLY A 1 175 ? 21.838 -19.317 -4.248 1.00 82.44 175 GLY A CA 1
ATOM 1394 C C . GLY A 1 175 ? 21.118 -18.173 -4.974 1.00 82.44 175 GLY A C 1
ATOM 1395 O O . GLY A 1 175 ? 21.751 -17.359 -5.652 1.00 82.44 175 GLY A O 1
ATOM 1396 N N . LYS A 1 176 ? 19.787 -18.097 -4.817 1.00 86.69 176 LYS A N 1
ATOM 1397 C CA . LYS A 1 176 ? 18.995 -16.972 -5.336 1.00 86.69 176 LYS A CA 1
ATOM 1398 C C . LYS A 1 176 ? 19.498 -15.655 -4.740 1.00 86.69 176 LYS A C 1
ATOM 1400 O O . LYS A 1 176 ? 19.752 -15.570 -3.539 1.00 86.69 176 LYS A O 1
ATOM 1405 N N . ARG A 1 177 ? 19.586 -14.627 -5.579 1.00 90.06 177 ARG A N 1
ATOM 1406 C CA . ARG A 1 177 ? 19.819 -13.236 -5.179 1.00 90.06 177 ARG A CA 1
ATOM 1407 C C . ARG A 1 177 ? 18.522 -12.448 -5.270 1.00 90.06 177 ARG A C 1
ATOM 1409 O O . ARG A 1 177 ? 17.525 -12.947 -5.793 1.00 90.06 177 ARG A O 1
ATOM 1416 N N . MET A 1 178 ? 18.536 -11.227 -4.745 1.00 91.75 178 MET A N 1
ATOM 1417 C CA . MET A 1 178 ? 17.370 -10.355 -4.779 1.00 91.75 178 MET A CA 1
ATOM 1418 C C . MET A 1 178 ? 17.735 -8.925 -5.129 1.00 91.75 178 MET A C 1
ATOM 1420 O O . MET A 1 178 ? 18.664 -8.398 -4.533 1.00 91.75 178 MET A O 1
ATOM 1424 N N . CYS A 1 179 ? 16.989 -8.281 -6.020 1.00 92.62 179 CYS A N 1
ATOM 1425 C CA . CYS A 1 179 ? 17.031 -6.830 -6.193 1.00 92.62 179 CYS A CA 1
ATOM 1426 C C . CYS A 1 179 ? 16.339 -6.158 -4.999 1.00 92.62 179 CYS A C 1
ATOM 1428 O O . CYS A 1 179 ? 15.492 -6.768 -4.344 1.00 92.62 179 CYS A O 1
ATOM 1430 N N . TRP A 1 180 ? 16.676 -4.903 -4.697 1.00 90.75 180 TRP A N 1
ATOM 1431 C CA . TRP A 1 180 ? 16.008 -4.180 -3.6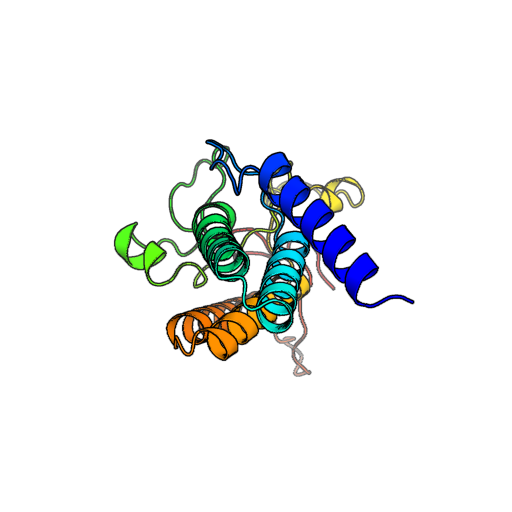06 1.00 90.75 180 TRP A CA 1
ATOM 1432 C C . TRP A 1 180 ? 14.939 -3.199 -4.102 1.00 90.75 180 TRP A C 1
ATOM 1434 O O . TRP A 1 180 ? 13.965 -2.977 -3.374 1.00 90.75 180 TRP A O 1
ATOM 1444 N N . LYS A 1 181 ? 15.065 -2.696 -5.345 1.00 94.56 181 LYS A N 1
ATOM 1445 C CA . LYS A 1 181 ? 14.093 -1.823 -6.024 1.00 94.56 181 LYS A CA 1
ATOM 1446 C C . LYS A 1 181 ? 13.788 -2.288 -7.450 1.00 94.56 181 LYS A C 1
ATOM 1448 O O . LYS A 1 181 ? 14.706 -2.469 -8.252 1.00 94.56 181 LYS A O 1
ATOM 1453 N N . MET A 1 182 ? 12.504 -2.406 -7.767 1.00 96.44 182 MET A N 1
ATOM 1454 C CA . MET A 1 182 ? 11.981 -2.756 -9.092 1.00 96.44 182 MET A CA 1
ATOM 1455 C C . MET A 1 182 ? 11.143 -1.609 -9.659 1.00 96.44 182 MET A C 1
ATOM 1457 O O . MET A 1 182 ? 10.731 -0.712 -8.916 1.00 96.44 182 MET A O 1
ATOM 1461 N N . SER A 1 183 ? 10.875 -1.655 -10.960 1.00 96.50 183 SER A N 1
ATOM 1462 C CA . SER A 1 183 ? 9.892 -0.783 -11.598 1.00 96.50 183 SER A CA 1
ATOM 1463 C C . SER A 1 183 ? 8.476 -0.994 -11.047 1.00 96.50 183 SER A C 1
ATOM 1465 O O . SER A 1 183 ? 8.177 -2.004 -10.411 1.00 96.50 183 SER A O 1
ATOM 1467 N N . ILE A 1 184 ? 7.592 -0.029 -11.293 1.00 97.19 184 ILE A N 1
ATOM 1468 C CA . ILE A 1 184 ? 6.176 0.009 -10.938 1.00 97.19 184 ILE A CA 1
ATOM 1469 C C . ILE A 1 184 ? 5.482 -1.251 -11.439 1.00 97.19 184 ILE A C 1
ATOM 1471 O O . ILE A 1 184 ? 4.749 -1.858 -10.676 1.00 97.19 184 ILE A O 1
ATOM 1475 N N . ASP A 1 185 ? 5.746 -1.671 -12.673 1.00 95.56 185 ASP A N 1
ATOM 1476 C CA . ASP A 1 185 ? 5.180 -2.880 -13.287 1.00 95.56 185 ASP A CA 1
ATOM 1477 C C . ASP A 1 185 ? 5.970 -4.166 -12.990 1.00 95.56 185 ASP A C 1
ATOM 1479 O O . ASP A 1 185 ? 5.674 -5.214 -13.557 1.00 95.56 185 ASP A O 1
ATOM 1483 N N . LEU A 1 186 ? 6.995 -4.088 -12.133 1.00 96.50 186 LEU A N 1
ATOM 1484 C CA . LEU A 1 186 ? 7.880 -5.196 -11.766 1.00 96.50 186 LEU A CA 1
ATOM 1485 C C . LEU A 1 186 ? 8.675 -5.827 -12.927 1.00 96.50 186 LEU A C 1
ATOM 1487 O O . LEU A 1 186 ? 9.297 -6.872 -12.739 1.00 96.50 186 LEU A O 1
ATOM 1491 N N . SER A 1 187 ? 8.712 -5.196 -14.104 1.00 94.56 187 SER A N 1
ATOM 1492 C CA . SER A 1 187 ? 9.372 -5.735 -15.301 1.00 94.56 187 SER A CA 1
ATOM 1493 C C . SER A 1 187 ? 10.902 -5.672 -15.269 1.00 94.56 187 SER A C 1
ATOM 1495 O O . SER A 1 187 ? 11.557 -6.470 -15.940 1.00 94.56 187 SER A O 1
ATOM 1497 N N . ARG A 1 188 ? 11.498 -4.738 -14.511 1.00 94.12 188 ARG A N 1
ATOM 1498 C CA . ARG A 1 188 ? 12.958 -4.541 -14.482 1.00 94.12 188 ARG A CA 1
ATOM 1499 C C . ARG A 1 188 ? 13.479 -4.050 -13.126 1.00 94.12 188 ARG A C 1
ATOM 1501 O O . ARG A 1 188 ? 12.776 -3.317 -12.424 1.00 94.12 188 ARG A O 1
ATOM 1508 N N . PRO A 1 189 ? 14.727 -4.388 -12.759 1.00 94.00 189 PRO A N 1
ATOM 1509 C CA . PRO A 1 189 ? 15.384 -3.787 -11.606 1.00 94.00 189 PRO A CA 1
ATOM 1510 C C . PRO A 1 189 ? 15.744 -2.324 -11.882 1.00 94.00 189 PRO A C 1
ATOM 1512 O O . PRO A 1 189 ? 16.329 -2.000 -12.914 1.00 94.00 189 PRO A O 1
ATOM 1515 N N . LEU A 1 190 ? 15.426 -1.439 -10.935 1.00 90.88 190 LEU A N 1
ATOM 1516 C CA . LEU A 1 190 ? 15.842 -0.030 -10.991 1.00 90.88 190 LEU A CA 1
ATOM 1517 C C . LEU A 1 190 ? 17.180 0.187 -10.296 1.00 90.88 190 LEU A C 1
ATOM 1519 O O . LEU A 1 190 ? 17.989 0.989 -10.765 1.00 90.88 190 LEU A O 1
ATOM 1523 N N . VAL A 1 191 ? 17.414 -0.560 -9.214 1.00 83.62 191 VAL A N 1
ATOM 1524 C CA . VAL A 1 191 ? 18.676 -0.557 -8.481 1.00 83.62 191 VAL A CA 1
ATOM 1525 C C . VAL A 1 191 ? 19.071 -2.004 -8.156 1.00 83.62 191 VAL A C 1
ATOM 1527 O O . VAL A 1 191 ? 18.374 -2.668 -7.374 1.00 83.62 191 VAL A O 1
ATOM 1530 N N . PRO A 1 192 ? 20.154 -2.518 -8.769 1.00 72.19 192 PRO A N 1
ATOM 1531 C CA . PRO A 1 192 ? 20.682 -3.841 -8.466 1.00 72.19 192 PRO A CA 1
ATOM 1532 C C . PRO A 1 192 ? 21.375 -3.865 -7.094 1.00 72.19 192 PRO A C 1
ATOM 1534 O O . PRO A 1 192 ? 21.549 -2.833 -6.445 1.00 72.19 192 PRO A O 1
ATOM 1537 N N . SER A 1 193 ? 21.725 -5.067 -6.651 1.00 66.44 193 SER A N 1
ATOM 1538 C CA . SER A 1 193 ? 22.275 -5.407 -5.333 1.00 66.44 193 SER A CA 1
ATOM 1539 C C . SER A 1 193 ? 23.517 -6.280 -5.442 1.00 66.44 193 SER A C 1
ATOM 1541 O O . SER A 1 193 ? 23.637 -7.042 -6.433 1.00 66.44 193 SER A O 1
#

pLDDT: mean 94.72, std 6.27, range [58.94, 98.94]